Protein AF-A0A938S7C7-F1 (afdb_monomer_lite)

Sequence (200 aa):
GDVSDHRRWCNEDVNLRYHPEYGSVFFGYLSNVRSLICPTFRRLAKSGYNHPDFDDDIATGVPRYNPWMNYTQNAYLGPRNSPCQPLAYKLTTVKNPGSTFTHADEGPFKEVGINTQGLNDTALFPLWPSTDAVAKVQQRGSAWNVKPGPDGVGTFADVIAGFHQAPSGNRVAGKGNCAFADGHVAPASRMDTFPLAWPR

Radius of gyration: 16.29 Å; chains: 1; bounding box: 41×40×38 Å

Structure (mmCIF, N/CA/C/O backbone):
data_AF-A0A938S7C7-F1
#
_entry.id   AF-A0A938S7C7-F1
#
loop_
_atom_site.group_PDB
_atom_site.id
_atom_site.type_symbol
_atom_site.label_atom_id
_atom_site.label_alt_id
_atom_site.label_comp_id
_atom_site.label_asym_id
_atom_site.label_entity_id
_atom_site.label_seq_id
_atom_site.pdbx_PDB_ins_code
_atom_site.Cartn_x
_atom_site.Cartn_y
_atom_site.Cartn_z
_atom_site.occupancy
_atom_site.B_iso_or_equiv
_atom_site.auth_seq_id
_atom_site.auth_comp_id
_atom_site.auth_asym_id
_atom_site.auth_atom_id
_atom_site.pdbx_PDB_model_num
ATOM 1 N N . GLY A 1 1 ? 26.811 -6.482 -5.968 1.00 38.12 1 GLY A N 1
ATOM 2 C CA . GLY A 1 1 ? 26.304 -5.155 -5.582 1.00 38.12 1 GLY A CA 1
ATOM 3 C C . GLY A 1 1 ? 25.247 -5.394 -4.545 1.00 38.12 1 GLY A C 1
ATOM 4 O O . GLY A 1 1 ? 24.495 -6.337 -4.726 1.00 38.12 1 GLY A O 1
ATOM 5 N N . ASP A 1 2 ? 25.273 -4.647 -3.452 1.00 39.94 2 ASP A N 1
ATOM 6 C CA . ASP A 1 2 ? 24.299 -4.756 -2.369 1.00 39.94 2 ASP A CA 1
ATOM 7 C C . ASP A 1 2 ? 22.884 -4.558 -2.937 1.00 39.94 2 ASP A C 1
ATOM 9 O O . ASP A 1 2 ? 22.510 -3.452 -3.331 1.00 39.94 2 ASP A O 1
ATOM 13 N N . VAL A 1 3 ? 22.146 -5.654 -3.125 1.00 47.59 3 VAL A N 1
ATOM 14 C CA . VAL A 1 3 ? 20.752 -5.599 -3.566 1.00 47.59 3 VAL A CA 1
ATOM 15 C C . VAL A 1 3 ? 19.949 -5.757 -2.297 1.00 47.59 3 VAL A C 1
ATOM 17 O O . VAL A 1 3 ? 19.658 -6.877 -1.884 1.00 47.59 3 VAL A O 1
ATOM 20 N N . SER A 1 4 ? 19.676 -4.631 -1.646 1.00 57.16 4 SER A N 1
ATOM 21 C CA . SER A 1 4 ? 18.864 -4.604 -0.441 1.00 57.16 4 SER A CA 1
ATOM 22 C C . SER A 1 4 ? 17.611 -5.467 -0.626 1.00 57.16 4 SER A C 1
ATOM 24 O O . SER A 1 4 ? 16.952 -5.432 -1.670 1.00 57.16 4 SER A O 1
ATOM 26 N N . ASP A 1 5 ? 17.294 -6.282 0.378 1.00 62.00 5 ASP A N 1
ATOM 27 C CA . ASP A 1 5 ? 16.261 -7.323 0.303 1.00 62.00 5 ASP A CA 1
ATOM 28 C C . ASP A 1 5 ? 14.882 -6.803 -0.132 1.00 62.00 5 ASP A C 1
ATOM 30 O O . ASP A 1 5 ? 14.099 -7.538 -0.735 1.00 62.00 5 ASP A O 1
ATOM 34 N N . HIS A 1 6 ? 14.616 -5.518 0.104 1.00 65.25 6 HIS A N 1
ATOM 35 C CA . HIS A 1 6 ? 13.391 -4.834 -0.295 1.00 65.25 6 HIS A CA 1
ATOM 36 C C . HIS A 1 6 ? 13.340 -4.480 -1.801 1.00 65.25 6 HIS A C 1
ATOM 38 O O . HIS A 1 6 ? 12.263 -4.471 -2.382 1.00 65.25 6 HIS A O 1
ATOM 44 N N . ARG A 1 7 ? 14.472 -4.298 -2.505 1.00 71.75 7 ARG A N 1
ATOM 45 C CA . ARG A 1 7 ? 14.516 -3.944 -3.950 1.00 71.75 7 ARG A CA 1
ATOM 46 C C . ARG A 1 7 ? 14.210 -5.105 -4.897 1.00 71.75 7 ARG A C 1
ATOM 48 O O . ARG A 1 7 ? 14.097 -4.920 -6.112 1.00 71.75 7 ARG A O 1
ATOM 55 N N . ARG A 1 8 ? 14.077 -6.326 -4.373 1.00 75.75 8 ARG A N 1
ATOM 56 C CA . ARG A 1 8 ? 13.899 -7.550 -5.176 1.00 75.75 8 ARG A CA 1
ATOM 57 C C . ARG A 1 8 ? 12.613 -7.542 -6.015 1.00 75.75 8 ARG A C 1
ATOM 59 O O . ARG A 1 8 ? 12.543 -8.201 -7.050 1.00 75.75 8 ARG A O 1
ATOM 66 N N . TRP A 1 9 ? 11.611 -6.757 -5.623 1.00 76.50 9 TRP A N 1
ATOM 67 C CA . TRP A 1 9 ? 10.302 -6.671 -6.291 1.00 76.50 9 TRP A CA 1
ATOM 68 C C . TRP A 1 9 ? 10.304 -5.826 -7.574 1.00 76.50 9 TRP A C 1
ATOM 70 O O . TRP A 1 9 ? 9.373 -5.907 -8.383 1.00 76.50 9 TRP A O 1
ATOM 80 N N . CYS A 1 10 ? 11.364 -5.044 -7.792 1.00 80.88 10 CYS A N 1
ATOM 81 C CA . CYS A 1 10 ? 11.497 -4.154 -8.941 1.00 80.88 10 CYS A CA 1
ATOM 82 C C . CYS A 1 10 ? 12.810 -4.297 -9.723 1.00 80.88 10 CYS A C 1
ATOM 84 O O . CYS A 1 10 ? 13.017 -3.594 -10.716 1.00 80.88 10 CYS A O 1
ATOM 86 N N . ASN A 1 11 ? 13.655 -5.252 -9.334 1.00 82.19 11 ASN A N 1
ATOM 87 C CA . ASN A 1 11 ? 14.941 -5.516 -9.961 1.00 82.19 11 ASN A CA 1
ATOM 88 C C . ASN A 1 11 ? 14.940 -6.828 -10.765 1.00 82.19 11 ASN A C 1
ATOM 90 O O . ASN A 1 11 ? 14.791 -7.912 -10.202 1.00 82.19 11 ASN A O 1
ATOM 94 N N . GLU A 1 12 ? 15.166 -6.732 -12.079 1.00 84.38 12 GLU A N 1
ATOM 95 C CA . GLU A 1 12 ? 15.248 -7.894 -12.972 1.00 84.38 12 GLU A CA 1
ATOM 96 C C . GLU A 1 12 ? 16.425 -8.821 -12.629 1.00 84.38 12 GLU A C 1
ATOM 98 O O . GLU A 1 12 ? 16.320 -10.027 -12.837 1.00 84.38 12 GLU A O 1
ATOM 103 N N . ASP A 1 13 ? 17.524 -8.286 -12.078 1.00 84.00 13 ASP A N 1
ATOM 104 C CA . ASP A 1 13 ? 18.716 -9.057 -11.686 1.00 84.00 13 ASP A CA 1
ATOM 105 C C . ASP A 1 13 ? 18.439 -10.107 -10.606 1.00 84.00 13 ASP A C 1
ATOM 107 O O . ASP A 1 13 ? 19.168 -11.086 -10.497 1.00 84.00 13 ASP A O 1
ATOM 111 N N . VAL A 1 14 ? 17.398 -9.897 -9.805 1.00 81.38 14 VAL A N 1
ATOM 112 C CA . VAL A 1 14 ? 17.017 -10.756 -8.674 1.00 81.38 14 VAL A CA 1
ATOM 113 C C . VAL A 1 14 ? 15.535 -11.114 -8.739 1.00 81.38 14 VAL A C 1
ATOM 115 O O . VAL A 1 14 ? 14.908 -11.420 -7.725 1.00 81.38 14 VAL A O 1
ATOM 118 N N . ASN A 1 15 ? 14.954 -11.047 -9.938 1.00 80.50 15 ASN A N 1
ATOM 119 C CA . ASN A 1 15 ? 13.553 -11.355 -10.163 1.00 80.50 15 ASN A CA 1
ATOM 120 C C . ASN A 1 15 ? 13.279 -12.791 -9.719 1.00 80.50 15 ASN A C 1
ATOM 122 O O . ASN A 1 15 ? 13.795 -13.738 -10.313 1.00 80.50 15 ASN A O 1
ATOM 126 N N . LEU A 1 16 ? 12.443 -12.953 -8.694 1.00 77.12 16 LEU A N 1
ATOM 127 C CA . LEU A 1 16 ? 12.251 -14.243 -8.032 1.00 77.12 16 LEU A CA 1
ATOM 128 C C . LEU A 1 16 ? 11.640 -15.306 -8.959 1.00 77.12 16 LEU A C 1
ATOM 130 O O . LEU A 1 16 ? 11.784 -16.499 -8.707 1.00 77.12 16 LEU A O 1
ATOM 134 N N . ARG A 1 17 ? 11.014 -14.907 -10.078 1.00 76.62 17 ARG A N 1
ATOM 135 C CA . ARG A 1 17 ? 10.582 -15.850 -11.121 1.00 76.62 17 ARG A CA 1
ATOM 136 C C . ARG A 1 17 ? 11.758 -16.598 -11.757 1.00 76.62 17 ARG A C 1
ATOM 138 O O . ARG A 1 17 ? 11.598 -17.759 -12.121 1.00 76.62 17 ARG A O 1
ATOM 145 N N . TYR A 1 18 ? 12.891 -15.925 -11.940 1.00 80.56 18 TYR A N 1
ATOM 146 C CA . TYR A 1 18 ? 14.103 -16.494 -12.538 1.00 80.56 18 TYR 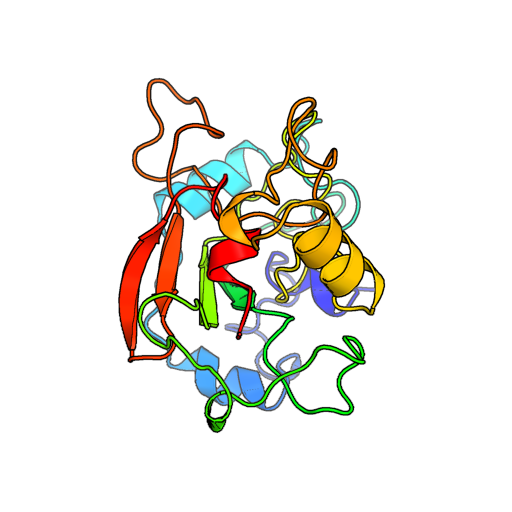A CA 1
ATOM 147 C C . TYR A 1 18 ? 15.140 -16.889 -11.484 1.00 80.56 18 TYR A C 1
ATOM 149 O O . TYR A 1 18 ? 15.954 -17.767 -11.748 1.00 80.56 18 TYR A O 1
ATOM 157 N N . HIS A 1 19 ? 15.060 -16.275 -10.302 1.00 81.75 19 HIS A N 1
ATOM 158 C CA . HIS A 1 19 ? 15.935 -16.491 -9.156 1.00 81.75 19 HIS A CA 1
ATOM 159 C C . HIS A 1 19 ? 15.138 -16.876 -7.895 1.00 81.75 19 HIS A C 1
ATOM 161 O O . HIS A 1 19 ? 15.116 -16.121 -6.914 1.00 81.75 19 HIS A O 1
ATOM 167 N N . PRO A 1 20 ? 14.423 -18.020 -7.900 1.00 79.06 20 PRO A N 1
ATOM 168 C CA . PRO A 1 20 ? 13.612 -18.459 -6.762 1.00 79.06 20 PRO A CA 1
ATOM 169 C C . PRO A 1 20 ? 14.428 -18.641 -5.473 1.00 79.06 20 PRO A C 1
ATOM 171 O O . PRO A 1 20 ? 13.871 -18.542 -4.382 1.00 79.06 20 PRO A O 1
ATOM 174 N N . GLU A 1 21 ? 15.738 -18.865 -5.586 1.00 81.44 21 GLU A N 1
ATOM 175 C CA . GLU A 1 21 ? 16.692 -18.966 -4.480 1.00 81.44 21 GLU A CA 1
ATOM 176 C C . GLU A 1 21 ? 16.797 -17.691 -3.632 1.00 81.44 21 GLU A C 1
ATOM 178 O O . GLU A 1 21 ? 17.170 -17.765 -2.462 1.00 81.44 21 GLU A O 1
ATOM 183 N N . TYR A 1 22 ? 16.441 -16.528 -4.185 1.00 78.31 22 TYR A N 1
ATOM 184 C CA . TYR A 1 22 ? 16.382 -15.267 -3.439 1.00 78.31 22 TYR A CA 1
ATOM 185 C C . TYR A 1 22 ? 15.026 -15.043 -2.761 1.00 78.31 22 TYR A C 1
ATOM 187 O O . TYR A 1 22 ? 14.821 -14.034 -2.077 1.00 78.31 22 TYR A O 1
ATOM 195 N N . GLY A 1 23 ? 14.080 -15.961 -2.951 1.00 72.44 23 GLY A N 1
ATOM 196 C CA . GLY A 1 23 ? 12.773 -15.915 -2.326 1.00 72.44 23 GLY A CA 1
ATOM 197 C C . GLY A 1 23 ? 12.840 -16.334 -0.861 1.00 72.44 23 GLY A C 1
ATOM 198 O O . GLY A 1 23 ? 13.551 -17.265 -0.491 1.00 72.44 23 GLY A O 1
ATOM 199 N N . SER A 1 24 ? 12.058 -15.675 -0.006 1.00 72.12 24 SER A N 1
ATOM 200 C CA . SER A 1 24 ? 11.786 -16.212 1.331 1.00 72.12 24 SER A CA 1
ATOM 201 C C . SER A 1 24 ? 10.856 -17.428 1.234 1.00 72.12 24 SER A C 1
ATOM 203 O O . SER A 1 24 ? 10.300 -17.722 0.174 1.00 72.12 24 SER A O 1
ATOM 205 N N . VAL A 1 25 ? 10.593 -18.104 2.356 1.00 69.56 25 VAL A N 1
ATOM 206 C CA . VAL A 1 25 ? 9.594 -19.192 2.426 1.00 69.56 25 VAL A CA 1
ATOM 207 C C . VAL A 1 25 ? 8.211 -18.782 1.893 1.00 69.56 25 VAL A C 1
ATOM 209 O O . VAL A 1 25 ? 7.443 -19.631 1.448 1.00 69.56 25 VAL A O 1
ATOM 212 N N . PHE A 1 26 ? 7.903 -17.482 1.883 1.00 62.50 26 PHE A N 1
ATOM 213 C CA . PHE A 1 26 ? 6.664 -16.950 1.323 1.00 62.50 26 PHE A CA 1
ATOM 214 C C . PHE A 1 26 ? 6.662 -16.897 -0.209 1.00 62.50 26 PHE A C 1
ATOM 216 O O . PHE A 1 26 ? 5.594 -16.967 -0.813 1.00 62.50 26 PHE A O 1
ATOM 223 N N . PHE A 1 27 ? 7.827 -16.852 -0.862 1.00 69.88 27 PHE A N 1
ATOM 224 C CA . PHE A 1 27 ? 7.903 -16.833 -2.321 1.00 69.88 27 PHE A CA 1
ATOM 225 C C . PHE A 1 27 ? 7.322 -18.101 -2.955 1.00 69.88 27 PHE A C 1
ATOM 227 O O . PHE A 1 27 ? 6.679 -18.012 -3.993 1.00 69.88 27 PHE A O 1
ATOM 234 N N . GLY A 1 28 ? 7.458 -19.268 -2.316 1.00 66.62 28 GLY A N 1
ATOM 235 C CA . GLY A 1 28 ? 6.841 -20.508 -2.804 1.00 66.62 28 GLY A CA 1
ATOM 236 C C . GLY A 1 28 ? 5.312 -20.428 -2.911 1.00 66.62 28 GLY A C 1
ATOM 237 O O . GLY A 1 28 ? 4.724 -21.045 -3.795 1.00 66.62 28 GLY A O 1
ATOM 238 N N . TYR A 1 29 ? 4.671 -19.622 -2.058 1.00 65.38 29 TYR A N 1
ATOM 239 C CA . TYR A 1 29 ? 3.244 -19.330 -2.180 1.00 65.38 29 TYR A CA 1
ATOM 240 C C . TYR A 1 29 ? 2.975 -18.370 -3.336 1.00 65.38 29 TYR A C 1
ATOM 242 O O . TYR A 1 29 ? 2.024 -18.591 -4.076 1.00 65.38 29 TYR A O 1
ATOM 250 N N . LEU A 1 30 ? 3.831 -17.355 -3.512 1.00 65.88 30 LEU A N 1
ATOM 251 C CA . LEU A 1 30 ? 3.722 -16.307 -4.534 1.00 65.88 30 LEU A CA 1
ATOM 252 C C . LEU A 1 30 ? 4.042 -16.784 -5.961 1.00 65.88 30 LEU A C 1
ATOM 254 O O . LEU A 1 30 ? 3.462 -16.273 -6.916 1.00 65.88 30 LEU A O 1
ATOM 258 N N . SER A 1 31 ? 4.926 -17.770 -6.125 1.00 65.56 31 SER A N 1
ATOM 259 C CA . SER A 1 31 ? 5.409 -18.258 -7.427 1.00 65.56 31 SER A CA 1
ATOM 260 C C . SER A 1 31 ? 4.303 -18.854 -8.304 1.00 65.56 31 SER A C 1
ATOM 262 O O . SER A 1 31 ? 4.401 -18.833 -9.530 1.00 65.56 31 SER A O 1
ATOM 264 N N . ASN A 1 32 ? 3.230 -19.337 -7.672 1.00 61.69 32 ASN A N 1
ATOM 265 C CA . ASN A 1 32 ? 2.044 -19.882 -8.329 1.00 61.69 32 ASN A CA 1
ATOM 266 C C . ASN A 1 32 ? 0.869 -18.897 -8.380 1.00 61.69 32 ASN A C 1
ATOM 268 O O . ASN A 1 32 ? -0.173 -19.213 -8.964 1.00 61.69 32 ASN A O 1
ATOM 272 N N . VAL A 1 33 ? 0.995 -17.712 -7.775 1.00 61.75 33 VAL A N 1
ATOM 273 C CA . VAL A 1 33 ? -0.094 -16.736 -7.758 1.00 61.75 33 VAL A CA 1
ATOM 274 C C . VAL A 1 33 ? -0.210 -16.145 -9.154 1.00 61.75 33 VAL A C 1
ATOM 276 O O . VAL A 1 33 ? 0.691 -15.489 -9.670 1.00 61.75 33 VAL A O 1
ATOM 279 N N . ARG A 1 34 ? -1.374 -16.346 -9.775 1.00 53.97 34 ARG A N 1
ATOM 280 C CA . ARG A 1 34 ? -1.767 -15.678 -11.024 1.00 53.97 34 ARG A CA 1
ATOM 281 C C . ARG A 1 34 ? -2.164 -14.213 -10.789 1.00 53.97 34 ARG A C 1
ATOM 283 O O . ARG A 1 34 ? -3.004 -13.687 -11.515 1.00 53.97 34 ARG A O 1
ATOM 290 N N . SER A 1 35 ? -1.591 -13.554 -9.780 1.00 56.12 35 SER A N 1
ATOM 291 C CA . SER A 1 35 ? -1.697 -12.112 -9.561 1.00 56.12 35 SER A CA 1
ATOM 292 C C . SER A 1 35 ? -0.847 -11.456 -10.635 1.00 56.12 35 SER A C 1
ATOM 294 O O . SER A 1 35 ? 0.316 -11.111 -10.431 1.00 56.12 35 SER A O 1
ATOM 296 N N . LEU A 1 36 ? -1.395 -11.410 -11.845 1.00 62.72 36 LEU A N 1
ATOM 297 C CA . LEU A 1 36 ? -0.753 -10.743 -12.955 1.00 62.72 36 LEU A CA 1
ATOM 298 C C . LEU A 1 36 ? -0.606 -9.282 -12.551 1.00 62.72 36 LEU A C 1
ATOM 300 O O . LEU A 1 36 ? -1.606 -8.594 -12.351 1.00 62.72 36 LEU A O 1
ATOM 304 N N . ILE A 1 37 ? 0.642 -8.828 -12.437 1.00 72.31 37 ILE A N 1
ATOM 305 C CA . ILE A 1 37 ? 0.952 -7.409 -12.336 1.00 72.31 37 ILE A CA 1
ATOM 306 C C . ILE A 1 37 ? 0.118 -6.662 -13.376 1.00 72.31 37 ILE A C 1
ATOM 308 O O . ILE A 1 37 ? 0.134 -7.005 -14.565 1.00 72.31 37 ILE A O 1
ATOM 312 N N . CYS A 1 38 ? -0.649 -5.671 -12.926 1.00 77.62 38 CYS A N 1
ATOM 313 C CA . CYS A 1 38 ? -1.507 -4.918 -13.823 1.00 77.62 38 CYS A CA 1
ATOM 314 C C . CYS A 1 38 ? -0.659 -4.361 -14.991 1.00 77.62 38 CYS A C 1
ATOM 316 O O . CYS A 1 38 ? 0.321 -3.650 -14.743 1.00 77.62 38 CYS A O 1
ATOM 318 N N . PRO A 1 39 ? -1.000 -4.630 -16.270 1.00 81.38 39 PRO A N 1
ATOM 319 C CA . PRO A 1 39 ? -0.231 -4.103 -17.399 1.00 81.38 39 PRO A CA 1
ATOM 320 C C . PRO A 1 39 ? -0.129 -2.572 -17.388 1.00 81.38 39 PRO A C 1
ATOM 322 O O . PRO A 1 39 ? 0.898 -2.017 -17.783 1.00 81.38 39 PRO A O 1
ATOM 325 N N . THR A 1 40 ? -1.169 -1.896 -16.890 1.00 82.81 40 THR A N 1
ATOM 326 C CA . THR A 1 40 ? -1.182 -0.443 -16.678 1.00 82.81 40 THR A CA 1
ATOM 327 C C . THR A 1 40 ? -0.143 -0.028 -15.646 1.00 82.81 40 THR A C 1
ATOM 329 O O . THR A 1 40 ? 0.650 0.866 -15.929 1.00 82.81 40 THR A O 1
ATOM 332 N N . PHE A 1 41 ? -0.081 -0.710 -14.499 1.00 85.94 41 PHE A N 1
ATOM 333 C CA . PHE A 1 41 ? 0.943 -0.455 -13.488 1.00 85.94 41 PHE A CA 1
ATOM 334 C C . PHE A 1 41 ? 2.350 -0.657 -14.051 1.00 85.94 41 PHE A C 1
ATOM 336 O O . PHE A 1 41 ? 3.179 0.240 -13.949 1.00 85.94 41 PHE A O 1
ATOM 343 N N . ARG A 1 42 ? 2.621 -1.794 -14.711 1.00 85.62 42 ARG A N 1
ATOM 344 C CA . ARG A 1 42 ? 3.962 -2.081 -15.247 1.00 85.62 42 ARG A CA 1
ATOM 345 C C . ARG A 1 42 ? 4.409 -1.021 -16.253 1.00 85.62 42 ARG A C 1
ATOM 347 O O . ARG A 1 42 ? 5.576 -0.638 -16.253 1.00 85.62 42 ARG A O 1
ATOM 354 N N . ARG A 1 43 ? 3.495 -0.543 -17.106 1.00 86.06 43 ARG A N 1
ATOM 355 C CA . ARG A 1 43 ? 3.770 0.558 -18.041 1.00 86.06 43 ARG A CA 1
ATOM 356 C C . ARG A 1 43 ? 4.086 1.848 -17.290 1.00 86.06 43 ARG A C 1
ATOM 358 O O . ARG A 1 43 ? 5.102 2.466 -17.581 1.00 86.06 43 ARG A O 1
ATOM 365 N N . LEU A 1 44 ? 3.237 2.207 -16.331 1.00 85.94 44 LEU A N 1
ATOM 366 C CA . LEU A 1 44 ? 3.341 3.430 -15.543 1.00 85.94 44 LEU A CA 1
ATOM 367 C C . LEU A 1 44 ? 4.646 3.486 -14.735 1.00 85.94 44 LEU A C 1
ATOM 369 O O . LEU A 1 44 ? 5.372 4.475 -14.795 1.00 85.94 44 LEU A O 1
ATOM 373 N N . ALA A 1 45 ? 4.964 2.405 -14.029 1.00 87.00 45 ALA A N 1
ATOM 374 C CA . ALA A 1 45 ? 6.170 2.272 -13.227 1.00 87.00 45 ALA A CA 1
ATOM 375 C C . ALA A 1 45 ? 7.436 2.367 -14.090 1.00 87.00 45 ALA A C 1
ATOM 377 O O . ALA A 1 45 ? 8.368 3.083 -13.744 1.00 87.00 45 ALA A O 1
ATOM 378 N N . LYS A 1 46 ? 7.452 1.724 -15.266 1.00 87.50 46 LYS A N 1
ATOM 379 C CA . LYS A 1 46 ? 8.579 1.834 -16.206 1.00 87.50 46 LYS A CA 1
ATOM 380 C C . LYS A 1 46 ? 8.725 3.225 -16.812 1.00 87.50 46 LYS A C 1
ATOM 382 O O . LYS A 1 46 ? 9.848 3.688 -16.955 1.00 87.50 46 LYS A O 1
ATOM 387 N N . SER A 1 47 ? 7.624 3.885 -17.177 1.00 86.00 47 SER A N 1
ATOM 388 C CA . SER A 1 47 ? 7.683 5.250 -17.718 1.00 86.00 47 SER A CA 1
ATOM 389 C C . SER A 1 47 ? 8.069 6.289 -16.668 1.00 86.00 47 SER A C 1
ATOM 391 O O . SER A 1 47 ? 8.605 7.331 -17.019 1.00 86.00 47 SER A O 1
ATOM 393 N N . GLY A 1 48 ? 7.758 6.019 -15.399 1.00 84.94 48 GLY A N 1
ATOM 394 C CA . GLY A 1 48 ? 8.061 6.895 -14.272 1.00 84.94 48 GLY A CA 1
ATOM 395 C C . GLY A 1 48 ? 9.454 6.707 -13.678 1.00 84.94 48 GLY A C 1
ATOM 396 O O . GLY A 1 48 ? 9.862 7.524 -12.861 1.00 84.94 48 GLY A O 1
ATOM 397 N N . TYR A 1 49 ? 10.177 5.655 -14.064 1.00 86.06 49 TYR A N 1
ATOM 398 C CA . TYR A 1 49 ? 11.508 5.364 -13.544 1.00 86.06 49 TYR A CA 1
ATOM 399 C C . TYR A 1 49 ? 12.464 6.542 -13.804 1.00 86.06 49 TYR A C 1
ATOM 401 O O . TYR A 1 49 ? 12.557 7.018 -14.936 1.00 86.06 49 TYR A O 1
ATOM 409 N N . ASN A 1 50 ? 13.173 7.004 -12.769 1.00 82.81 50 ASN A N 1
ATOM 410 C CA . ASN A 1 50 ? 13.998 8.228 -12.743 1.00 82.81 50 ASN A CA 1
ATOM 411 C C . ASN A 1 50 ? 13.239 9.573 -12.793 1.00 82.81 50 ASN A C 1
ATOM 413 O O . ASN A 1 50 ? 13.876 10.620 -12.914 1.00 82.81 50 ASN A O 1
ATOM 417 N N . HIS A 1 51 ? 11.907 9.587 -12.707 1.00 86.44 51 HIS A N 1
ATOM 418 C CA . HIS A 1 51 ? 11.163 10.834 -12.510 1.00 86.44 51 HIS A CA 1
ATOM 419 C C . HIS A 1 51 ? 11.368 11.357 -11.069 1.00 86.44 51 HIS A C 1
ATOM 421 O O . HIS A 1 51 ? 11.468 10.538 -10.161 1.00 86.44 51 HIS A O 1
ATOM 427 N N . PRO A 1 52 ? 11.366 12.682 -10.810 1.00 85.19 52 PRO A N 1
ATOM 428 C CA . PRO A 1 52 ? 11.516 13.233 -9.450 1.00 85.19 52 PRO A CA 1
ATOM 429 C C . PRO A 1 52 ? 10.468 12.746 -8.434 1.00 85.19 52 PRO A C 1
ATOM 431 O O . PRO A 1 52 ? 10.725 12.641 -7.238 1.00 85.19 52 PRO A O 1
ATOM 434 N N . ASP A 1 53 ? 9.270 12.443 -8.929 1.00 85.44 53 ASP A N 1
ATOM 435 C CA . ASP A 1 53 ? 8.163 11.916 -8.120 1.00 85.44 53 ASP A CA 1
ATOM 436 C C . ASP A 1 53 ? 8.272 10.404 -7.875 1.00 85.44 53 ASP A C 1
ATOM 438 O O . ASP A 1 53 ? 7.388 9.813 -7.261 1.00 85.44 53 ASP A O 1
ATOM 442 N N . PHE A 1 54 ? 9.288 9.738 -8.414 1.00 85.25 54 PHE A N 1
ATOM 443 C CA . PHE A 1 54 ? 9.512 8.318 -8.182 1.00 85.25 54 PHE A CA 1
ATOM 444 C C . PHE A 1 54 ? 10.117 8.094 -6.797 1.00 85.25 54 PHE A C 1
ATOM 446 O O . PHE A 1 54 ? 10.721 9.001 -6.232 1.00 85.25 54 PHE A O 1
ATOM 453 N N . ASP A 1 55 ? 9.936 6.911 -6.218 1.00 76.31 55 ASP A N 1
ATOM 454 C CA . ASP A 1 55 ? 10.552 6.607 -4.926 1.00 76.31 55 ASP A CA 1
ATOM 455 C C . ASP A 1 55 ? 12.091 6.651 -5.024 1.00 76.31 55 ASP A C 1
ATOM 457 O O . ASP A 1 55 ? 12.695 5.841 -5.734 1.00 76.31 55 ASP A O 1
ATOM 461 N N . ASP A 1 56 ? 12.710 7.602 -4.312 1.00 70.31 56 ASP A N 1
ATOM 462 C CA . ASP A 1 56 ? 14.162 7.833 -4.342 1.00 70.31 56 ASP A CA 1
ATOM 463 C C . ASP A 1 56 ? 14.927 6.777 -3.536 1.00 70.31 56 ASP A C 1
ATOM 465 O O . ASP A 1 56 ? 16.084 6.495 -3.842 1.00 70.31 56 ASP A O 1
ATOM 469 N N . ASP A 1 57 ? 14.298 6.209 -2.506 1.00 64.94 57 ASP A N 1
ATOM 470 C CA . ASP A 1 57 ? 14.945 5.334 -1.530 1.00 64.94 57 ASP A CA 1
ATOM 471 C C . ASP A 1 57 ? 15.119 3.924 -2.093 1.00 64.94 57 ASP A C 1
ATOM 473 O O . ASP A 1 57 ? 16.142 3.269 -1.888 1.00 64.94 57 ASP A O 1
ATOM 477 N N . ILE A 1 58 ? 14.140 3.447 -2.862 1.00 59.19 58 ILE A N 1
ATOM 478 C CA . ILE A 1 58 ? 14.097 2.037 -3.249 1.00 59.19 58 ILE A CA 1
ATOM 479 C C . ILE A 1 58 ? 14.122 1.835 -4.760 1.00 59.19 58 ILE A C 1
ATOM 481 O O . ILE A 1 58 ? 14.713 0.870 -5.256 1.00 59.19 58 ILE A O 1
ATOM 485 N N . ALA A 1 59 ? 13.550 2.762 -5.515 1.00 61.62 59 ALA A N 1
ATOM 486 C CA . ALA A 1 59 ? 13.303 2.558 -6.926 1.00 61.62 59 ALA A CA 1
ATOM 487 C C . ALA A 1 59 ? 14.145 3.495 -7.810 1.00 61.62 59 ALA A C 1
ATOM 489 O O . ALA A 1 59 ? 13.909 3.584 -9.004 1.00 61.62 59 ALA A O 1
ATOM 490 N N . THR A 1 60 ? 15.189 4.134 -7.278 1.00 63.84 60 THR A N 1
ATOM 491 C CA . THR A 1 60 ? 16.236 4.762 -8.098 1.00 63.84 60 THR A CA 1
ATOM 492 C C . THR A 1 60 ? 17.558 4.007 -7.943 1.00 63.84 60 THR A C 1
ATOM 494 O O . THR A 1 60 ? 17.891 3.488 -6.879 1.00 63.84 60 THR A O 1
ATOM 497 N N . GLY A 1 61 ? 18.303 3.851 -9.041 1.00 74.00 61 GLY A N 1
ATOM 498 C CA . GLY A 1 61 ? 19.604 3.164 -9.033 1.00 74.00 61 GLY A CA 1
ATOM 499 C C . GLY A 1 61 ? 19.576 1.646 -9.261 1.00 74.00 61 GLY A C 1
ATOM 500 O O . GLY A 1 61 ? 20.630 1.016 -9.216 1.00 74.00 61 GLY A O 1
ATOM 501 N N . VAL A 1 62 ? 18.419 1.048 -9.565 1.00 80.00 62 VAL A N 1
ATOM 502 C CA . VAL A 1 62 ? 18.313 -0.334 -10.069 1.00 80.00 62 VAL A CA 1
ATOM 503 C C . VAL A 1 62 ? 18.694 -0.376 -11.565 1.00 80.00 62 VAL A C 1
ATOM 505 O O . VAL A 1 62 ? 17.960 0.166 -12.395 1.00 80.00 62 VAL A O 1
ATOM 508 N N . PRO A 1 63 ? 19.804 -1.017 -11.980 1.00 80.44 63 PRO A N 1
ATOM 509 C CA . PRO A 1 63 ? 20.253 -0.953 -13.376 1.00 80.44 63 PRO A CA 1
ATOM 510 C C . PRO A 1 63 ? 19.266 -1.584 -14.368 1.00 80.44 63 PRO A C 1
ATOM 512 O O . PRO A 1 63 ? 19.062 -1.061 -15.463 1.00 80.44 63 PRO A O 1
ATOM 515 N N . ARG A 1 64 ? 18.625 -2.696 -13.980 1.00 85.31 64 ARG A N 1
ATOM 516 C CA . ARG A 1 64 ? 17.613 -3.398 -14.783 1.00 85.31 64 ARG A CA 1
ATOM 517 C C . ARG A 1 64 ? 16.239 -3.336 -14.119 1.00 85.31 64 ARG A C 1
ATOM 519 O O . ARG A 1 64 ? 15.707 -4.341 -13.654 1.00 85.31 64 ARG A O 1
ATOM 526 N N . TYR A 1 65 ? 15.656 -2.140 -14.078 1.00 85.69 65 TYR A N 1
ATOM 527 C CA . TYR A 1 65 ? 14.336 -1.932 -13.485 1.00 85.69 65 TYR A CA 1
ATOM 528 C C . TYR A 1 65 ? 13.228 -2.669 -14.257 1.00 85.69 65 TYR A C 1
ATOM 530 O O . TYR A 1 65 ? 12.938 -2.385 -15.425 1.00 85.69 65 TYR A O 1
ATOM 538 N N . ASN A 1 66 ? 12.577 -3.621 -13.592 1.00 84.12 66 ASN A N 1
ATOM 539 C CA . ASN A 1 66 ? 11.418 -4.334 -14.116 1.00 84.12 66 ASN A CA 1
ATOM 540 C C . ASN A 1 66 ? 10.516 -4.797 -12.957 1.00 84.12 66 ASN A C 1
ATOM 542 O O . ASN A 1 66 ? 10.733 -5.876 -12.404 1.00 84.12 66 ASN A O 1
ATOM 546 N N . PRO A 1 67 ? 9.481 -4.018 -12.596 1.00 82.62 67 PRO A N 1
ATOM 547 C CA . PRO A 1 67 ? 8.562 -4.402 -11.541 1.00 82.62 67 PRO A CA 1
ATOM 548 C C . PRO A 1 67 ? 7.767 -5.627 -11.968 1.00 82.62 67 PRO A C 1
ATOM 550 O O . PRO A 1 67 ? 7.332 -5.741 -13.123 1.00 82.62 67 PRO A O 1
ATOM 553 N N . TRP A 1 68 ? 7.599 -6.548 -11.027 1.00 79.62 68 TRP A N 1
ATOM 554 C CA . TRP A 1 68 ? 6.881 -7.804 -11.239 1.00 79.62 68 TRP A CA 1
ATOM 555 C C . TRP A 1 68 ? 5.808 -8.076 -10.177 1.00 79.62 68 TRP A C 1
ATOM 557 O O . TRP A 1 68 ? 4.987 -8.970 -10.373 1.00 79.62 68 TRP A O 1
ATOM 567 N N . MET A 1 69 ? 5.738 -7.238 -9.139 1.00 78.88 69 MET A N 1
ATOM 568 C CA . MET A 1 69 ? 4.600 -7.113 -8.232 1.00 78.88 69 MET A CA 1
ATOM 569 C C . MET A 1 69 ? 4.188 -5.652 -8.083 1.00 78.88 69 MET A C 1
ATOM 571 O O . MET A 1 69 ? 4.975 -4.740 -8.329 1.00 78.88 69 MET A O 1
ATOM 575 N N . ASN A 1 70 ? 2.932 -5.457 -7.705 1.00 81.56 70 ASN A N 1
ATOM 576 C CA . ASN A 1 70 ? 2.372 -4.156 -7.374 1.00 81.56 70 ASN A CA 1
ATOM 577 C C . ASN A 1 70 ? 1.526 -4.207 -6.103 1.00 81.56 70 ASN A C 1
ATOM 579 O O . ASN A 1 70 ? 0.828 -3.244 -5.851 1.00 81.56 70 ASN A O 1
ATOM 583 N N . TYR A 1 71 ? 1.529 -5.322 -5.367 1.00 84.12 71 TYR A N 1
ATOM 584 C CA . TYR A 1 71 ? 0.749 -5.485 -4.146 1.00 84.12 71 TYR A CA 1
ATOM 585 C C . TYR A 1 71 ? 1.654 -5.438 -2.923 1.00 84.12 71 TYR A C 1
ATOM 587 O O . TYR A 1 71 ? 2.700 -6.087 -2.913 1.00 84.12 71 TYR A O 1
ATOM 595 N N . THR A 1 72 ? 1.186 -4.772 -1.876 1.00 86.81 72 THR A N 1
ATOM 596 C CA . THR A 1 72 ? 1.826 -4.739 -0.559 1.00 86.81 72 THR A CA 1
ATOM 597 C C . THR A 1 72 ? 0.859 -5.171 0.531 1.00 86.81 72 THR A C 1
ATOM 599 O O . THR A 1 72 ? -0.363 -5.111 0.375 1.00 86.81 72 THR A O 1
ATOM 602 N N . GLN A 1 73 ? 1.408 -5.706 1.618 1.00 89.19 73 GLN A N 1
ATOM 603 C CA . GLN A 1 73 ? 0.664 -6.270 2.738 1.00 89.19 73 GLN A CA 1
ATOM 604 C C . GLN A 1 73 ? 0.279 -5.178 3.729 1.00 89.19 73 GLN A C 1
ATOM 606 O O . GLN A 1 73 ? 1.044 -4.255 3.969 1.00 89.19 73 GLN A O 1
ATOM 611 N N . ASN A 1 74 ? -0.874 -5.305 4.376 1.00 92.31 74 ASN A N 1
ATOM 612 C CA . ASN A 1 74 ? -1.231 -4.429 5.488 1.00 92.31 74 ASN A CA 1
ATOM 613 C C . ASN A 1 74 ? -0.276 -4.644 6.676 1.00 92.31 74 ASN A C 1
ATOM 615 O O . ASN A 1 74 ? -0.355 -5.675 7.345 1.00 92.31 74 ASN A O 1
ATOM 619 N N . ALA A 1 75 ? 0.572 -3.663 6.992 1.00 90.25 75 ALA A N 1
ATOM 620 C CA . ALA A 1 75 ? 1.572 -3.801 8.056 1.00 90.25 75 ALA A CA 1
ATOM 621 C C . ALA A 1 75 ? 0.982 -3.829 9.483 1.00 90.25 75 ALA A C 1
ATOM 623 O O . ALA A 1 75 ? 1.662 -4.205 10.439 1.00 90.25 75 ALA A O 1
ATOM 624 N N . TYR A 1 76 ? -0.290 -3.448 9.649 1.00 90.81 76 TYR A N 1
ATOM 625 C CA . TYR A 1 76 ? -1.021 -3.584 10.914 1.00 90.81 76 TYR A CA 1
ATOM 626 C C . TYR A 1 76 ? -1.494 -5.024 11.150 1.00 90.81 76 TYR A C 1
ATOM 628 O O . TYR A 1 76 ? -1.991 -5.350 12.231 1.00 90.81 76 TYR A O 1
ATOM 636 N N . LEU A 1 77 ? -1.348 -5.905 10.157 1.00 89.31 77 LEU A N 1
ATOM 637 C CA . LEU A 1 77 ? -1.622 -7.328 10.273 1.00 89.31 77 LEU A CA 1
ATOM 638 C C . LEU A 1 77 ? -0.307 -8.100 10.305 1.00 89.31 77 LEU A C 1
ATOM 640 O O . LEU A 1 77 ? 0.554 -7.959 9.445 1.00 89.31 77 LEU A O 1
ATOM 644 N N . GLY A 1 78 ? -0.149 -8.953 11.305 1.00 81.06 78 GLY A N 1
ATOM 645 C CA . GLY A 1 78 ? 1.073 -9.720 11.457 1.00 81.06 78 GLY A CA 1
ATOM 646 C C . GLY A 1 78 ? 1.203 -10.353 12.831 1.00 81.06 78 GLY A C 1
ATOM 647 O O . GLY A 1 78 ? 0.339 -10.198 13.703 1.00 81.06 78 GLY A O 1
ATOM 648 N N . PRO A 1 79 ? 2.281 -11.110 13.054 1.00 72.94 79 PRO A N 1
ATOM 649 C CA . PRO A 1 79 ? 2.546 -11.664 14.363 1.00 72.94 79 PRO A CA 1
ATOM 650 C C . PRO A 1 79 ? 2.940 -10.539 15.331 1.00 72.94 79 PRO A C 1
ATOM 652 O O . PRO A 1 79 ? 3.567 -9.557 14.940 1.00 72.94 79 PRO A O 1
ATOM 655 N N . ARG A 1 80 ? 2.614 -10.691 16.623 1.00 64.75 80 ARG A N 1
ATOM 656 C CA . ARG A 1 80 ? 2.935 -9.681 17.650 1.00 64.75 80 ARG A CA 1
ATOM 657 C C . ARG A 1 80 ? 4.422 -9.351 17.738 1.00 64.75 80 ARG A C 1
ATOM 659 O O . ARG A 1 80 ? 4.738 -8.287 18.232 1.00 64.75 80 ARG A O 1
ATOM 666 N N . ASN A 1 81 ? 5.306 -10.246 17.298 1.00 66.69 81 ASN A N 1
ATOM 667 C CA . ASN A 1 81 ? 6.753 -10.046 17.269 1.00 66.69 81 ASN A CA 1
ATOM 668 C C . ASN A 1 81 ? 7.289 -9.452 15.949 1.00 66.69 81 ASN A C 1
ATOM 670 O O . ASN A 1 81 ? 8.500 -9.434 15.754 1.00 66.69 81 ASN A O 1
ATOM 674 N N . SER A 1 82 ? 6.412 -8.987 15.054 1.00 67.44 82 SER A N 1
ATOM 675 C CA . SER A 1 82 ? 6.789 -8.276 13.824 1.00 67.44 82 SER A CA 1
ATOM 676 C C . SER A 1 82 ? 7.610 -7.015 14.135 1.00 67.44 82 SER A C 1
ATOM 678 O O . SER A 1 82 ? 7.336 -6.386 15.151 1.00 67.44 82 SER A O 1
ATOM 680 N N . PRO A 1 83 ? 8.544 -6.569 13.273 1.00 63.97 83 PRO A N 1
ATOM 681 C CA . PRO A 1 83 ? 9.173 -5.244 13.390 1.00 63.97 83 PRO A CA 1
ATOM 682 C C . PRO A 1 83 ? 8.164 -4.089 13.547 1.00 63.97 83 PRO A C 1
ATOM 684 O O . PRO A 1 83 ? 8.474 -3.071 14.157 1.00 63.97 83 PRO A O 1
ATOM 687 N N . CYS A 1 84 ? 6.930 -4.290 13.080 1.00 64.88 84 CYS A N 1
ATOM 688 C CA . CYS A 1 84 ? 5.783 -3.389 13.192 1.00 64.88 84 CYS A CA 1
ATOM 689 C C . CYS A 1 84 ? 5.070 -3.418 14.571 1.00 64.88 84 CYS A C 1
ATOM 691 O O . CYS A 1 84 ? 3.866 -3.165 14.655 1.00 64.88 84 CYS A O 1
ATOM 693 N N . GLN A 1 85 ? 5.753 -3.783 15.666 1.00 65.62 85 GLN A N 1
ATOM 694 C CA . GLN A 1 85 ? 5.169 -3.720 17.020 1.00 65.62 85 GLN A CA 1
ATOM 695 C C . GLN A 1 85 ? 4.874 -2.272 17.446 1.00 65.62 85 GLN A C 1
ATOM 697 O O . GLN A 1 85 ? 5.610 -1.367 17.047 1.00 65.62 85 GLN A O 1
ATOM 702 N N . PRO A 1 86 ? 3.917 -2.033 18.374 1.00 70.25 86 PRO A N 1
ATOM 703 C CA . PRO A 1 86 ? 2.983 -2.958 19.048 1.00 70.25 86 PRO A CA 1
ATOM 704 C C . PRO A 1 86 ? 1.652 -3.242 18.326 1.00 70.25 86 PRO A C 1
ATOM 706 O O . PRO A 1 86 ? 0.803 -3.933 18.894 1.00 70.25 86 PRO A O 1
ATOM 709 N N . LEU A 1 87 ? 1.417 -2.709 17.123 1.00 77.69 87 LEU A N 1
ATOM 710 C CA . LEU A 1 87 ? 0.104 -2.795 16.470 1.00 77.69 87 LEU A CA 1
ATOM 711 C C . LEU A 1 87 ? -0.045 -3.923 15.448 1.00 77.69 87 LEU A C 1
ATOM 713 O O . LEU A 1 87 ? -0.977 -3.880 14.661 1.00 77.69 87 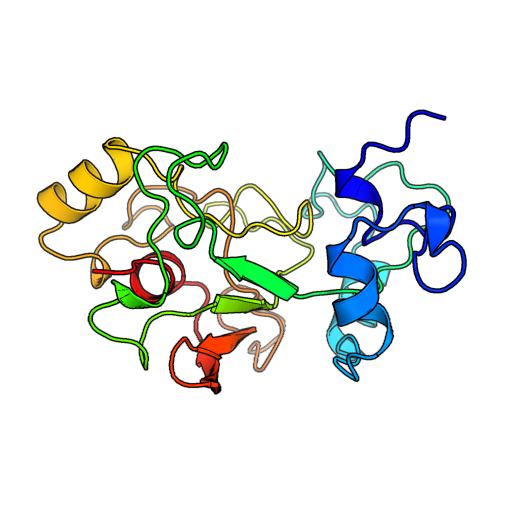LEU A O 1
ATOM 717 N N . ALA A 1 88 ? 0.804 -4.945 15.456 1.00 77.38 88 ALA A N 1
ATOM 718 C CA . ALA A 1 88 ? 0.574 -6.122 14.624 1.00 77.38 88 ALA A CA 1
ATOM 719 C C . ALA A 1 88 ? -0.570 -6.988 15.201 1.00 77.38 88 ALA A C 1
ATOM 721 O O . ALA A 1 88 ? -0.446 -7.581 16.281 1.00 77.38 88 ALA A O 1
ATOM 722 N N . TYR A 1 89 ? -1.693 -7.065 14.481 1.00 80.62 89 TYR A N 1
ATOM 723 C CA . TYR A 1 89 ? -2.867 -7.870 14.836 1.00 80.62 89 TYR A CA 1
ATOM 724 C C . TYR A 1 89 ? -2.925 -9.161 14.025 1.00 80.62 89 TYR A C 1
ATOM 726 O O . TYR A 1 89 ? -2.577 -9.215 12.847 1.00 80.62 89 TYR A O 1
ATOM 734 N N . LYS A 1 90 ? -3.441 -10.225 14.645 1.00 84.00 90 LYS A N 1
ATOM 735 C CA . LYS A 1 90 ? -3.783 -11.445 13.906 1.00 84.00 90 LYS A CA 1
ATOM 736 C C . LYS A 1 90 ? -5.060 -11.194 13.108 1.00 84.00 90 LYS A C 1
ATOM 738 O O . LYS A 1 90 ? -5.966 -10.530 13.609 1.00 84.00 90 LYS A O 1
ATOM 743 N N . LEU A 1 91 ? -5.184 -11.808 11.934 1.00 82.88 91 LEU A N 1
ATOM 744 C CA . LEU A 1 91 ? -6.408 -11.735 11.127 1.00 82.88 91 LEU A CA 1
ATOM 745 C C . LEU A 1 91 ? -7.657 -12.130 11.937 1.00 82.88 91 LEU A C 1
ATOM 747 O O . LEU A 1 91 ? -8.687 -11.474 11.862 1.00 82.88 91 LEU A O 1
ATOM 751 N N . THR A 1 92 ? -7.527 -13.127 12.817 1.00 84.94 92 THR A N 1
ATOM 752 C CA . THR A 1 92 ? -8.590 -13.586 13.731 1.00 84.94 92 THR A CA 1
ATOM 753 C C . THR A 1 92 ? -9.026 -12.550 14.772 1.00 84.94 92 THR A C 1
ATOM 755 O O . THR A 1 92 ? -9.949 -12.807 15.536 1.00 84.94 92 THR A O 1
ATOM 758 N N . THR A 1 93 ? -8.330 -11.417 14.874 1.00 85.56 93 THR A N 1
ATOM 759 C CA . THR A 1 93 ? -8.646 -10.321 15.802 1.00 85.56 93 THR A CA 1
ATOM 760 C C . THR A 1 93 ? -9.187 -9.078 15.094 1.00 85.56 93 THR A C 1
ATOM 762 O O . THR A 1 93 ? -9.486 -8.092 15.764 1.00 85.56 93 THR A O 1
ATOM 765 N N . VAL A 1 94 ? -9.332 -9.129 13.765 1.00 89.88 94 VAL A N 1
ATOM 766 C CA . VAL A 1 94 ? -9.932 -8.058 12.965 1.00 89.88 94 VAL A CA 1
ATOM 767 C C . VAL A 1 94 ? -11.430 -8.002 13.234 1.00 89.88 94 VAL A C 1
ATOM 769 O O . VAL A 1 94 ? -12.129 -9.000 13.065 1.00 89.88 94 VAL A O 1
ATOM 772 N N . LYS A 1 95 ? -11.938 -6.834 13.641 1.00 88.19 95 LYS A N 1
ATOM 773 C CA . LYS A 1 95 ? -13.366 -6.683 13.969 1.00 88.19 95 LYS A CA 1
ATOM 774 C C . LYS A 1 95 ? -14.271 -6.546 12.751 1.00 88.19 95 LYS A C 1
ATOM 776 O O . LYS A 1 95 ? -15.397 -7.029 12.792 1.00 88.19 95 LYS A O 1
ATOM 781 N N . ASN A 1 96 ? -13.783 -5.911 11.685 1.00 91.00 96 ASN A N 1
ATOM 782 C CA . ASN A 1 96 ? -14.555 -5.641 10.471 1.00 91.00 96 ASN A CA 1
ATOM 783 C C . ASN A 1 96 ? -13.826 -6.188 9.230 1.00 91.00 96 ASN A C 1
ATOM 785 O O . ASN A 1 96 ? -13.233 -5.416 8.479 1.00 91.00 96 ASN A O 1
ATOM 789 N N . PRO A 1 97 ? -13.841 -7.514 8.990 1.00 93.06 97 PRO A N 1
ATOM 790 C CA . PRO A 1 97 ? -13.043 -8.120 7.923 1.00 93.06 97 PRO A CA 1
ATOM 791 C C . PRO A 1 97 ? -13.327 -7.555 6.521 1.00 93.06 97 PRO A C 1
ATOM 793 O O . PRO A 1 97 ? -12.399 -7.358 5.742 1.00 93.06 97 PRO A O 1
ATOM 796 N N . GLY A 1 98 ? -14.584 -7.210 6.225 1.00 94.25 98 GLY A N 1
ATOM 797 C CA . GLY A 1 98 ? -14.981 -6.599 4.949 1.00 94.25 98 GLY A CA 1
ATOM 798 C C . GLY A 1 98 ? -14.587 -5.126 4.781 1.00 94.25 98 GLY A C 1
ATOM 799 O O . GLY A 1 98 ? -14.833 -4.543 3.733 1.00 94.25 98 GLY A O 1
ATOM 800 N N . SER A 1 99 ? -13.980 -4.494 5.786 1.00 94.62 99 SER A N 1
ATOM 801 C CA . SER A 1 99 ? -13.448 -3.129 5.675 1.00 94.62 99 SER A CA 1
ATOM 802 C C . SER A 1 99 ? -11.987 -3.022 6.106 1.00 94.62 99 SER A C 1
ATOM 804 O O . SER A 1 99 ? -11.494 -1.913 6.284 1.00 94.62 99 SER A O 1
ATOM 806 N N . THR A 1 100 ? -11.297 -4.153 6.279 1.00 95.62 100 THR A N 1
ATOM 807 C CA . THR A 1 100 ? -9.862 -4.199 6.564 1.00 95.62 100 THR A CA 1
ATOM 808 C C . THR A 1 100 ? -9.147 -4.907 5.419 1.00 95.62 100 THR A C 1
ATOM 810 O O . THR A 1 100 ? -9.380 -6.095 5.188 1.00 95.62 100 THR A O 1
ATOM 813 N N . PHE A 1 101 ? -8.276 -4.206 4.692 1.00 95.19 101 PHE A N 1
ATOM 814 C CA . PHE A 1 101 ? -7.505 -4.837 3.623 1.00 95.19 101 PHE A CA 1
ATOM 815 C C . PHE A 1 101 ? -6.370 -5.703 4.189 1.00 95.19 101 PHE A C 1
ATOM 817 O O . PHE A 1 101 ? -5.831 -5.442 5.265 1.00 95.19 101 PHE A O 1
ATOM 824 N N . THR A 1 102 ? -6.001 -6.747 3.452 1.00 91.94 102 THR A N 1
ATOM 825 C CA . THR A 1 102 ? -4.821 -7.590 3.695 1.00 91.94 102 THR A CA 1
ATOM 826 C C . THR A 1 102 ? -3.717 -7.296 2.694 1.00 91.94 102 THR A C 1
ATOM 828 O O . THR A 1 102 ? -2.554 -7.261 3.080 1.00 91.94 102 THR A O 1
ATOM 831 N N . HIS A 1 103 ? -4.088 -7.045 1.436 1.00 91.12 103 HIS A N 1
ATOM 832 C CA . HIS A 1 103 ? -3.187 -6.607 0.378 1.00 91.12 103 HIS A CA 1
ATOM 833 C C . HIS A 1 103 ? -3.827 -5.462 -0.401 1.00 91.12 103 HIS A C 1
ATOM 835 O O . HIS A 1 103 ? -5.045 -5.460 -0.599 1.00 91.12 103 HIS A O 1
ATOM 841 N N . ALA A 1 104 ? -3.018 -4.531 -0.886 1.00 92.06 104 ALA A N 1
ATOM 842 C CA . ALA A 1 104 ? -3.469 -3.461 -1.762 1.00 92.06 104 ALA A CA 1
ATOM 843 C C . ALA A 1 104 ? -2.463 -3.202 -2.875 1.00 92.06 104 ALA A C 1
ATOM 845 O O . ALA A 1 104 ? -1.273 -3.434 -2.686 1.00 92.06 104 ALA A O 1
ATOM 846 N N . ASP A 1 105 ? -2.946 -2.711 -4.016 1.00 89.19 105 ASP A N 1
ATOM 847 C CA . ASP A 1 105 ? -2.062 -2.150 -5.028 1.00 89.19 105 ASP A CA 1
ATOM 848 C C . ASP A 1 105 ? -1.272 -0.979 -4.418 1.00 89.19 105 ASP A C 1
ATOM 850 O O . ASP A 1 105 ? -1.871 -0.070 -3.841 1.00 89.19 105 ASP A O 1
ATOM 854 N N . GLU A 1 106 ? 0.040 -0.955 -4.610 1.00 85.62 106 GLU A N 1
ATOM 855 C CA . GLU A 1 106 ? 0.949 0.137 -4.281 1.00 85.62 106 GLU A CA 1
ATOM 856 C C . GLU A 1 106 ? 1.388 0.866 -5.551 1.00 85.62 106 GLU A C 1
ATOM 858 O O . GLU A 1 106 ? 1.558 0.279 -6.623 1.00 85.62 106 GLU A O 1
ATOM 863 N N . GLY A 1 107 ? 1.487 2.190 -5.458 1.00 85.00 107 GLY A N 1
ATOM 864 C CA . GLY A 1 107 ? 1.853 3.046 -6.579 1.00 85.00 107 GLY A CA 1
ATOM 865 C C . GLY A 1 107 ? 3.356 3.311 -6.594 1.00 85.00 107 GLY A C 1
ATOM 866 O O . GLY A 1 107 ? 3.946 3.482 -5.539 1.00 85.00 107 GLY A O 1
ATOM 867 N N . PRO A 1 108 ? 3.995 3.454 -7.764 1.00 83.69 108 PRO A N 1
ATOM 868 C CA . PRO A 1 108 ? 5.438 3.676 -7.836 1.00 83.69 108 PRO A CA 1
ATOM 869 C C . PRO A 1 108 ? 5.852 5.138 -7.556 1.00 83.69 108 PRO A C 1
ATOM 871 O O . PRO A 1 108 ? 7.018 5.480 -7.720 1.00 83.69 108 PRO A O 1
ATOM 874 N N . PHE A 1 109 ? 4.910 6.014 -7.183 1.00 87.81 109 PHE A N 1
ATOM 875 C CA . PHE A 1 109 ? 5.135 7.456 -7.072 1.00 87.81 109 PHE A CA 1
ATOM 876 C C . PHE A 1 109 ? 4.823 8.007 -5.685 1.00 87.81 109 PHE A C 1
ATOM 878 O O . PHE A 1 109 ? 3.791 7.690 -5.082 1.00 87.81 109 PHE A O 1
ATOM 885 N N . LYS A 1 110 ? 5.667 8.944 -5.268 1.00 89.44 110 LYS A N 1
ATOM 886 C CA . LYS A 1 110 ? 5.397 9.917 -4.217 1.00 89.44 110 LYS A CA 1
ATOM 887 C C . LYS A 1 110 ? 4.443 10.975 -4.759 1.00 89.44 110 LYS A C 1
ATOM 889 O O . LYS A 1 110 ? 4.593 11.443 -5.886 1.00 89.44 110 LYS A O 1
ATOM 894 N N . GLU A 1 111 ? 3.483 11.384 -3.946 1.00 89.75 111 GLU A N 1
ATOM 895 C CA . GLU A 1 111 ? 2.634 12.532 -4.247 1.00 89.75 111 GLU A CA 1
ATOM 896 C C . GLU A 1 111 ? 2.811 13.555 -3.133 1.00 89.75 111 GLU A C 1
ATOM 898 O O . GLU A 1 111 ? 2.557 13.268 -1.957 1.00 89.75 111 GLU A O 1
ATOM 903 N N . VAL A 1 112 ? 3.250 14.757 -3.504 1.00 89.00 112 VAL A N 1
ATOM 904 C CA . VAL A 1 112 ? 3.550 15.829 -2.552 1.00 89.00 112 VAL A CA 1
ATOM 905 C C . VAL A 1 112 ? 2.345 16.093 -1.648 1.00 89.00 112 VAL A C 1
ATOM 907 O O . VAL A 1 112 ? 1.233 16.333 -2.112 1.00 89.00 112 VAL A O 1
ATOM 910 N N . GLY A 1 113 ? 2.581 16.039 -0.336 1.00 90.38 113 GLY A N 1
ATOM 911 C CA . GLY A 1 113 ? 1.558 16.248 0.690 1.00 90.38 113 GLY A CA 1
ATOM 912 C C . GLY A 1 113 ? 0.643 15.049 0.956 1.00 90.38 113 GLY A C 1
ATOM 913 O O . GLY A 1 113 ? -0.143 15.114 1.896 1.00 90.38 113 GLY A O 1
ATOM 914 N N . ILE A 1 114 ? 0.741 13.957 0.188 1.00 92.50 114 ILE A N 1
ATOM 915 C CA . ILE A 1 114 ? -0.062 12.744 0.397 1.00 92.50 114 ILE A CA 1
ATOM 916 C C . ILE A 1 114 ? 0.785 11.595 0.941 1.00 92.50 114 ILE A C 1
ATOM 918 O O . ILE A 1 114 ? 0.460 11.077 2.007 1.00 92.50 114 ILE A O 1
ATOM 922 N N . ASN A 1 115 ? 1.861 11.217 0.248 1.00 92.50 115 ASN A N 1
ATOM 923 C CA . ASN A 1 115 ? 2.736 10.110 0.640 1.00 92.50 115 ASN A CA 1
ATOM 924 C C . ASN A 1 115 ? 4.209 10.413 0.357 1.00 92.50 115 ASN A C 1
ATOM 926 O O . ASN A 1 115 ? 4.537 11.046 -0.649 1.00 92.50 115 ASN A O 1
ATOM 930 N N . THR A 1 116 ? 5.090 9.943 1.237 1.00 89.69 116 THR A N 1
ATOM 931 C CA . THR A 1 116 ? 6.543 10.087 1.082 1.00 89.69 116 THR A CA 1
ATOM 932 C C . THR A 1 116 ? 7.198 8.899 0.390 1.00 89.69 116 THR A C 1
ATOM 934 O O . THR A 1 116 ? 8.341 9.043 -0.035 1.00 89.69 116 THR A O 1
ATOM 937 N N . GLN A 1 117 ? 6.506 7.761 0.271 1.00 86.56 117 GLN A N 1
ATOM 938 C CA . GLN A 1 117 ? 7.046 6.519 -0.292 1.00 86.56 117 GLN A CA 1
ATOM 939 C C . GLN A 1 117 ? 6.160 5.978 -1.419 1.00 86.56 117 GLN A C 1
ATOM 941 O O . GLN A 1 117 ? 4.934 6.095 -1.371 1.00 86.56 117 GLN A O 1
ATOM 946 N N . GLY A 1 118 ? 6.793 5.472 -2.474 1.00 81.69 118 GLY A N 1
ATOM 947 C CA . GLY A 1 118 ? 6.154 4.736 -3.566 1.00 81.69 118 GLY A CA 1
ATOM 948 C C . GLY A 1 118 ? 6.405 3.235 -3.418 1.00 81.69 118 GLY A C 1
ATOM 949 O O . GLY A 1 118 ? 6.574 2.752 -2.312 1.00 81.69 118 GLY A O 1
ATOM 950 N N . LEU A 1 119 ? 6.460 2.499 -4.535 1.00 79.19 119 LEU A N 1
ATOM 951 C CA . LEU A 1 119 ? 6.751 1.062 -4.526 1.00 79.19 119 LEU A CA 1
ATOM 952 C C . LEU A 1 119 ? 8.143 0.810 -3.946 1.00 79.19 119 LEU A C 1
ATOM 954 O O . LEU A 1 119 ? 9.142 1.074 -4.628 1.00 79.19 119 LEU A O 1
ATOM 958 N N . ASN A 1 120 ? 8.196 0.279 -2.729 1.00 73.38 120 ASN A N 1
ATOM 959 C CA . ASN A 1 120 ? 9.422 0.259 -1.953 1.00 73.38 120 ASN A CA 1
ATOM 960 C C . ASN A 1 120 ? 9.636 -1.107 -1.257 1.00 73.38 120 ASN A C 1
ATOM 962 O O . ASN A 1 120 ? 10.516 -1.878 -1.643 1.00 73.38 120 ASN A O 1
ATOM 966 N N . ASP A 1 121 ? 8.811 -1.494 -0.300 1.00 72.19 121 ASP A N 1
ATOM 967 C CA . ASP A 1 121 ? 8.835 -2.802 0.330 1.00 72.19 121 ASP A CA 1
ATOM 968 C C . ASP A 1 121 ? 7.517 -3.550 0.067 1.00 72.19 121 ASP A C 1
ATOM 970 O O . ASP A 1 121 ? 6.834 -3.308 -0.925 1.00 72.19 121 ASP A O 1
ATOM 974 N N . THR A 1 122 ? 7.216 -4.583 0.855 1.00 79.31 122 THR A N 1
ATOM 975 C CA . THR A 1 122 ? 5.950 -5.327 0.732 1.00 79.31 122 THR A CA 1
ATOM 976 C C . THR A 1 122 ? 5.004 -5.058 1.892 1.00 79.31 122 THR A C 1
ATOM 978 O O . THR A 1 122 ? 4.152 -5.898 2.175 1.00 79.31 122 THR A O 1
ATOM 981 N N . ALA A 1 123 ? 5.147 -3.933 2.584 1.00 84.31 123 ALA A N 1
ATOM 982 C CA . ALA A 1 123 ? 4.412 -3.574 3.783 1.00 84.31 123 ALA A CA 1
ATOM 983 C C . ALA A 1 123 ? 3.879 -2.139 3.681 1.00 84.31 123 ALA A C 1
ATOM 985 O O . ALA A 1 123 ? 4.590 -1.168 3.857 1.00 84.31 123 ALA A O 1
ATOM 986 N N . LEU A 1 124 ? 2.570 -2.013 3.503 1.00 90.25 124 LEU A N 1
ATOM 987 C CA . LEU A 1 124 ? 1.885 -0.734 3.437 1.00 90.25 124 LEU A CA 1
ATOM 988 C C . LEU A 1 124 ? 1.531 -0.248 4.847 1.00 90.25 124 LEU A C 1
ATOM 990 O O . LEU A 1 124 ? 0.687 -0.859 5.521 1.00 90.25 124 LEU A O 1
ATOM 994 N N . PHE A 1 125 ? 2.100 0.879 5.279 1.00 89.69 125 PHE A N 1
ATOM 995 C CA . PHE A 1 125 ? 1.724 1.561 6.516 1.00 89.69 125 PHE A CA 1
ATOM 996 C C . PHE A 1 125 ? 1.631 3.087 6.347 1.00 89.69 125 PHE A C 1
ATOM 998 O O . PHE A 1 125 ? 2.625 3.796 6.285 1.00 89.69 125 PHE A O 1
ATOM 1005 N N . PRO A 1 126 ? 0.425 3.674 6.405 1.00 92.62 126 PRO A N 1
ATOM 1006 C CA . PRO A 1 126 ? 0.283 5.130 6.297 1.00 92.62 126 PRO A CA 1
ATOM 1007 C C . PRO A 1 126 ? 0.975 5.912 7.411 1.00 92.62 126 PRO A C 1
ATOM 1009 O O . PRO A 1 126 ? 1.570 6.963 7.191 1.00 92.62 126 PRO A O 1
ATOM 1012 N N . LEU A 1 127 ? 0.870 5.382 8.626 1.00 91.19 127 LEU A N 1
ATOM 1013 C CA . LEU A 1 127 ? 1.593 5.824 9.806 1.00 91.19 127 LEU A CA 1
ATOM 1014 C C . LEU A 1 127 ? 2.334 4.620 10.360 1.00 91.19 127 LEU A C 1
ATOM 1016 O O . LEU A 1 127 ? 1.860 3.490 10.210 1.00 91.19 127 LEU A O 1
ATOM 1020 N N . TRP A 1 128 ? 3.439 4.870 11.059 1.00 87.25 128 TRP A N 1
ATOM 1021 C CA . TRP A 1 128 ? 4.146 3.808 11.757 1.00 87.25 128 TRP A CA 1
ATOM 1022 C C . TRP A 1 128 ? 3.170 3.063 12.690 1.00 87.25 128 TRP A C 1
ATOM 1024 O O . TRP A 1 128 ? 2.429 3.725 13.428 1.00 87.25 128 TRP A O 1
ATOM 1034 N N . PRO A 1 129 ? 3.118 1.717 12.658 1.00 87.06 129 PRO A N 1
ATOM 1035 C CA . PRO A 1 129 ? 2.159 0.907 13.413 1.00 87.06 129 PRO A CA 1
ATOM 1036 C C . PRO A 1 129 ? 2.513 0.850 14.913 1.00 87.06 129 PRO A C 1
ATOM 1038 O O . PRO A 1 129 ? 2.735 -0.207 15.505 1.00 87.06 129 PRO A O 1
ATOM 1041 N N . SER A 1 130 ? 2.527 2.019 15.556 1.00 85.31 130 SER A N 1
ATOM 1042 C CA . SER A 1 130 ? 2.853 2.227 16.963 1.00 85.31 130 SER A CA 1
ATOM 1043 C C . SER A 1 130 ? 1.718 2.857 17.762 1.00 85.31 130 SER A C 1
ATOM 1045 O O . SER A 1 130 ? 0.630 3.144 17.263 1.00 85.31 130 SER A O 1
ATOM 1047 N N . THR A 1 131 ? 1.975 3.104 19.046 1.00 85.75 131 THR A N 1
ATOM 1048 C CA . THR A 1 131 ? 1.080 3.876 19.915 1.00 85.75 131 THR A CA 1
ATOM 1049 C C . THR A 1 131 ? 0.715 5.245 19.341 1.00 85.75 131 THR A C 1
ATOM 1051 O O . THR A 1 131 ? -0.371 5.737 19.639 1.00 85.75 131 THR A O 1
ATOM 1054 N N . ASP A 1 132 ? 1.541 5.826 18.469 1.00 87.00 132 ASP A N 1
ATOM 1055 C CA . ASP A 1 132 ? 1.249 7.111 17.829 1.00 87.00 132 ASP A CA 1
ATOM 1056 C C . ASP A 1 132 ? 0.050 7.012 16.885 1.00 87.00 132 ASP A C 1
ATOM 1058 O O . ASP A 1 132 ? -0.829 7.874 16.913 1.00 87.00 132 ASP A O 1
ATOM 1062 N N . ALA A 1 133 ? -0.063 5.925 16.113 1.00 90.00 133 ALA A N 1
ATOM 1063 C CA . ALA A 1 133 ? -1.235 5.679 15.276 1.00 90.00 133 ALA A CA 1
ATOM 1064 C C . ALA A 1 133 ? -2.514 5.552 16.127 1.00 90.00 133 ALA A C 1
ATOM 1066 O O . ALA A 1 133 ? -3.554 6.107 15.771 1.00 90.00 133 ALA A O 1
ATOM 1067 N N . VAL A 1 134 ? -2.435 4.906 17.302 1.00 90.19 134 VAL A N 1
ATOM 1068 C CA . VAL A 1 134 ? -3.558 4.851 18.262 1.00 90.19 134 VAL A CA 1
ATOM 1069 C C . VAL A 1 134 ? -3.922 6.250 18.756 1.00 90.19 134 VAL A C 1
A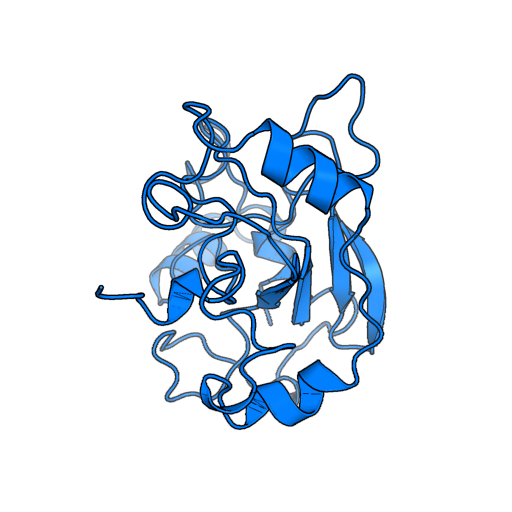TOM 1071 O O . VAL A 1 134 ? -5.102 6.606 18.762 1.00 90.19 134 VAL A O 1
ATOM 1074 N N . ALA A 1 135 ? -2.925 7.046 19.144 1.00 91.38 135 ALA A N 1
ATOM 1075 C CA . ALA A 1 135 ? -3.132 8.404 19.631 1.00 91.38 135 ALA A CA 1
ATOM 1076 C C . ALA A 1 135 ? -3.783 9.293 18.560 1.00 91.38 135 ALA A C 1
ATOM 1078 O O . ALA A 1 135 ? -4.693 10.057 18.876 1.00 91.38 135 ALA A O 1
ATOM 1079 N N . LYS A 1 136 ? -3.401 9.149 17.282 1.00 92.81 136 LYS A N 1
ATOM 1080 C CA . LYS A 1 136 ? -4.044 9.863 16.164 1.00 92.81 136 LYS A CA 1
ATOM 1081 C C . LYS A 1 136 ? -5.509 9.476 15.996 1.00 92.81 136 LYS A C 1
ATOM 1083 O O . LYS A 1 136 ? -6.347 10.361 15.844 1.00 92.81 136 LYS A O 1
ATOM 1088 N N . VAL A 1 137 ? -5.841 8.188 16.084 1.00 94.00 137 VAL A N 1
ATOM 1089 C CA . VAL A 1 137 ? -7.242 7.733 16.043 1.00 94.00 137 VAL A CA 1
ATOM 1090 C C . VAL A 1 137 ? -8.044 8.319 17.203 1.00 94.00 137 VAL A C 1
ATOM 1092 O O . VAL A 1 137 ? -9.140 8.827 16.985 1.00 94.00 137 VAL A O 1
ATOM 1095 N N . GLN A 1 138 ? -7.494 8.298 18.420 1.00 94.12 138 GLN A N 1
ATOM 1096 C CA . GLN A 1 138 ? -8.146 8.863 19.605 1.00 94.12 138 GLN A CA 1
ATOM 1097 C C . GLN A 1 138 ? -8.350 10.377 19.476 1.00 94.12 138 GLN A C 1
ATOM 1099 O O . GLN A 1 138 ? -9.453 10.864 19.701 1.00 94.12 138 GLN A O 1
ATOM 1104 N N . GLN A 1 139 ? -7.321 11.108 19.040 1.00 95.19 139 GLN A N 1
ATOM 1105 C CA . GLN A 1 139 ? -7.377 12.553 18.817 1.00 95.19 139 GLN A CA 1
ATOM 1106 C C . GLN A 1 139 ? -8.436 12.940 17.775 1.00 95.19 139 GLN A C 1
ATOM 1108 O O . GLN A 1 139 ? -9.077 13.979 17.902 1.00 95.19 139 GLN A O 1
ATOM 1113 N N . ARG A 1 140 ? -8.616 12.119 16.734 1.00 94.44 140 ARG A N 1
ATOM 1114 C CA . ARG A 1 140 ? -9.558 12.381 15.634 1.00 94.44 140 ARG A CA 1
ATOM 1115 C C . ARG A 1 140 ? -10.930 11.729 15.845 1.00 94.44 140 ARG A C 1
ATOM 1117 O O . ARG A 1 140 ? -11.810 11.886 15.000 1.00 94.44 140 ARG A O 1
ATOM 1124 N N . GLY A 1 141 ? -11.118 10.975 16.928 1.00 95.00 141 GLY A N 1
ATOM 1125 C CA . GLY A 1 141 ? -12.351 10.259 17.279 1.00 95.00 141 GLY A CA 1
ATOM 1126 C C . GLY A 1 141 ? -12.671 9.020 16.429 1.00 95.00 141 GLY A C 1
ATOM 1127 O O . GLY A 1 141 ? -13.510 8.216 16.825 1.00 95.00 141 GLY A O 1
ATOM 1128 N N . SER A 1 142 ? -12.025 8.837 15.274 1.00 93.94 142 SER A N 1
ATOM 1129 C CA . SER A 1 142 ? -12.239 7.701 14.371 1.00 93.94 142 SER A CA 1
ATOM 1130 C C . SER A 1 142 ? -11.052 7.522 13.425 1.00 93.94 142 SER A C 1
ATOM 1132 O O . SER A 1 142 ? -10.446 8.503 12.994 1.00 93.94 142 SER A O 1
ATOM 1134 N N . ALA A 1 143 ? -10.760 6.276 13.035 1.00 94.31 143 ALA A N 1
ATOM 1135 C CA . ALA A 1 143 ? -9.762 5.978 12.005 1.00 94.31 143 ALA A CA 1
ATOM 1136 C C . ALA A 1 143 ? -10.137 6.595 10.647 1.00 94.31 143 ALA A C 1
ATOM 1138 O O . ALA A 1 143 ? -9.263 7.009 9.892 1.00 94.31 143 ALA A O 1
ATOM 1139 N N . TRP A 1 144 ? -11.436 6.753 10.370 1.00 94.56 144 TRP A N 1
ATOM 1140 C CA . TRP A 1 144 ? -11.924 7.423 9.162 1.00 94.56 144 TRP A CA 1
ATOM 1141 C C . TRP A 1 144 ? -11.582 8.914 9.111 1.00 94.56 144 TRP A C 1
ATOM 1143 O O . TRP A 1 144 ? -11.566 9.487 8.027 1.00 94.56 144 TRP A O 1
ATOM 1153 N N . ASN A 1 145 ? -11.244 9.529 10.246 1.00 95.00 145 ASN A N 1
ATOM 1154 C CA . ASN A 1 145 ? -10.835 10.933 10.324 1.00 95.00 145 ASN A CA 1
ATOM 1155 C C . ASN A 1 145 ? -9.305 11.117 10.248 1.00 95.00 145 ASN A C 1
ATOM 1157 O O . ASN A 1 145 ? -8.819 12.254 10.306 1.00 95.00 145 ASN A O 1
ATOM 1161 N N . VAL A 1 146 ? -8.545 10.021 10.132 1.00 95.44 146 VAL A N 1
ATOM 1162 C CA . VAL A 1 146 ? -7.095 10.018 9.898 1.00 95.44 146 VAL A CA 1
ATOM 1163 C C . VAL A 1 146 ? -6.867 9.924 8.390 1.00 95.44 146 VAL A C 1
ATOM 1165 O O . VAL A 1 146 ? -6.984 8.860 7.786 1.00 95.44 146 VAL A O 1
ATOM 1168 N N . LYS A 1 147 ? -6.590 11.071 7.773 1.00 94.62 147 LYS A N 1
ATOM 1169 C CA . LYS A 1 147 ? -6.406 11.235 6.325 1.00 94.62 147 LYS A CA 1
ATOM 1170 C C . LYS A 1 147 ? -5.037 11.856 6.039 1.00 94.62 147 LYS A C 1
ATOM 1172 O O . LYS A 1 147 ? -4.541 12.576 6.910 1.00 94.62 147 LYS A O 1
ATOM 1177 N N . PRO A 1 148 ? -4.438 11.617 4.862 1.00 94.06 148 PRO A N 1
ATOM 1178 C CA . PRO A 1 148 ? -3.268 12.367 4.443 1.00 94.06 148 PRO A CA 1
ATOM 1179 C C . PRO A 1 148 ? -3.669 13.777 3.987 1.00 94.06 148 PRO A C 1
ATOM 1181 O O . PRO A 1 148 ? -4.849 14.052 3.754 1.00 94.06 148 PRO A O 1
ATOM 1184 N N . GLY A 1 149 ? -2.686 14.657 3.825 1.00 90.19 149 GLY A N 1
ATOM 1185 C CA . GLY A 1 149 ? -2.886 16.027 3.359 1.00 90.19 149 GLY A CA 1
ATOM 1186 C C . GLY A 1 149 ? -2.931 17.069 4.482 1.00 90.19 149 GLY A C 1
ATOM 1187 O O . GLY A 1 149 ? -2.929 16.721 5.668 1.00 90.19 149 GLY A O 1
ATOM 1188 N N . PRO A 1 150 ? -2.972 18.363 4.113 1.00 84.69 150 PRO A N 1
ATOM 1189 C CA . PRO A 1 150 ? -2.916 19.482 5.057 1.00 84.69 150 PRO A CA 1
ATOM 1190 C C . PRO A 1 150 ? -4.097 19.505 6.040 1.00 84.69 150 PRO A C 1
ATOM 1192 O O . PRO A 1 150 ? -3.906 19.813 7.212 1.00 84.69 150 PRO A O 1
ATOM 1195 N N . ASP A 1 151 ? -5.288 19.096 5.597 1.00 84.06 151 ASP A N 1
ATOM 1196 C CA . ASP A 1 151 ? -6.493 19.004 6.444 1.00 84.06 151 ASP A CA 1
ATOM 1197 C C . ASP A 1 151 ? -6.541 17.700 7.279 1.00 84.06 151 ASP A C 1
ATOM 1199 O O . ASP A 1 151 ? -7.412 17.476 8.134 1.00 84.06 151 ASP A O 1
ATOM 1203 N N . GLY A 1 152 ? -5.593 16.803 7.007 1.00 87.81 152 GLY A N 1
ATOM 1204 C CA . GLY A 1 152 ? -5.447 15.491 7.606 1.00 87.81 152 GLY A CA 1
ATOM 1205 C C . GLY A 1 152 ? -4.507 15.479 8.810 1.00 87.81 152 GLY A C 1
ATOM 1206 O O . GLY A 1 152 ? -4.593 16.314 9.711 1.00 87.81 152 GLY A O 1
ATOM 1207 N N . VAL A 1 153 ? -3.625 14.481 8.850 1.00 90.81 153 VAL A N 1
ATOM 1208 C CA . VAL A 1 153 ? -2.549 14.358 9.851 1.00 90.81 153 VAL A CA 1
ATOM 1209 C C . VAL A 1 153 ? -1.165 14.638 9.256 1.00 90.81 153 VAL A C 1
ATOM 1211 O O . VAL A 1 153 ? -0.158 14.294 9.872 1.00 90.81 153 VAL A O 1
ATOM 1214 N N . GLY A 1 154 ? -1.122 15.273 8.081 1.00 91.62 154 GLY A N 1
ATOM 1215 C CA . GLY A 1 154 ? 0.087 15.485 7.292 1.00 91.62 154 GLY A CA 1
ATOM 1216 C C . GLY A 1 154 ? 0.268 14.417 6.215 1.00 91.62 154 GLY A C 1
ATOM 1217 O O . GLY A 1 154 ? -0.698 13.823 5.739 1.00 91.62 154 GLY A O 1
ATOM 1218 N N . THR A 1 155 ? 1.512 14.195 5.812 1.00 93.19 155 THR A N 1
ATOM 1219 C CA . THR A 1 155 ? 1.875 13.215 4.782 1.00 93.19 155 THR A CA 1
ATOM 1220 C C . THR A 1 155 ? 1.975 11.816 5.393 1.00 93.19 155 THR A C 1
ATOM 1222 O O . THR A 1 155 ? 2.505 11.658 6.492 1.00 93.19 155 THR A O 1
ATOM 1225 N N . PHE A 1 156 ? 1.476 10.803 4.691 1.00 94.25 156 PHE A N 1
ATOM 1226 C CA . PHE A 1 156 ? 1.675 9.397 5.047 1.00 94.25 156 PHE A CA 1
ATOM 1227 C C . PHE A 1 156 ? 3.028 8.867 4.556 1.00 94.25 156 PHE A C 1
ATOM 1229 O O . PHE A 1 156 ? 3.651 9.479 3.690 1.00 94.25 156 PHE A O 1
ATOM 1236 N N . ALA A 1 157 ? 3.475 7.728 5.092 1.00 90.88 157 ALA A N 1
ATOM 1237 C CA . ALA A 1 157 ? 4.567 6.967 4.486 1.00 90.88 157 ALA A CA 1
ATOM 1238 C C . ALA A 1 157 ? 4.052 6.298 3.203 1.00 90.88 157 ALA A C 1
ATOM 1240 O O . ALA A 1 157 ? 4.312 6.821 2.115 1.00 90.88 157 ALA A O 1
ATOM 1241 N N . ASP A 1 158 ? 3.188 5.289 3.353 1.00 90.69 158 ASP A N 1
ATOM 1242 C CA . ASP A 1 158 ? 2.604 4.544 2.233 1.00 90.69 158 ASP A CA 1
ATOM 1243 C C . ASP A 1 158 ? 1.115 4.825 2.029 1.00 90.69 158 ASP A C 1
ATOM 1245 O O . ASP A 1 158 ? 0.366 5.180 2.948 1.00 90.69 158 ASP A O 1
ATOM 1249 N N . VAL A 1 159 ? 0.650 4.607 0.800 1.00 93.38 159 VAL A N 1
ATOM 1250 C CA . VAL A 1 159 ? -0.765 4.707 0.432 1.00 93.38 159 VAL A CA 1
ATOM 1251 C C . VAL A 1 159 ? -1.158 3.647 -0.577 1.00 93.38 159 VAL A C 1
ATOM 1253 O O . VAL A 1 159 ? -0.367 3.274 -1.440 1.00 93.38 159 VAL A O 1
ATOM 1256 N N . ILE A 1 160 ? -2.433 3.244 -0.532 1.00 94.00 160 ILE A N 1
ATOM 1257 C CA . ILE A 1 160 ? -3.055 2.517 -1.641 1.00 94.00 160 ILE A CA 1
ATOM 1258 C C . ILE A 1 160 ? -2.801 3.320 -2.918 1.00 94.00 160 ILE A C 1
ATOM 1260 O O . ILE A 1 160 ? -2.858 4.555 -2.928 1.00 94.00 160 ILE A O 1
ATOM 1264 N N . ALA A 1 161 ? -2.505 2.623 -4.004 1.00 89.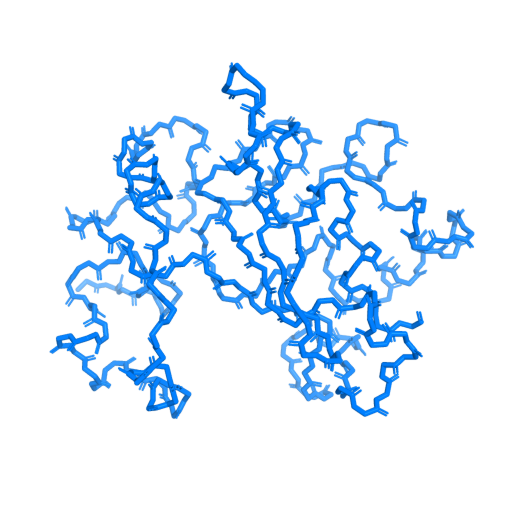75 161 ALA A N 1
ATOM 1265 C CA . ALA A 1 161 ? -2.270 3.240 -5.288 1.00 89.75 161 ALA A CA 1
ATOM 1266 C C . ALA A 1 161 ? -3.540 3.897 -5.834 1.00 89.75 161 ALA A C 1
ATOM 1268 O O . ALA A 1 161 ? -4.642 3.417 -5.609 1.00 89.75 161 ALA A O 1
ATOM 1269 N N . GLY A 1 162 ? -3.407 4.960 -6.626 1.00 87.88 162 GLY A N 1
ATOM 1270 C CA . GLY A 1 162 ? -4.549 5.566 -7.329 1.00 87.88 162 GLY A CA 1
ATOM 1271 C C . GLY A 1 162 ? -4.333 5.670 -8.823 1.00 87.88 162 GLY A C 1
ATOM 1272 O O . GLY A 1 162 ? -4.611 6.704 -9.415 1.00 87.88 162 GLY A O 1
ATOM 1273 N N . PHE A 1 163 ? -3.810 4.619 -9.449 1.00 84.69 163 PHE A N 1
ATOM 1274 C CA . PHE A 1 163 ? -3.634 4.590 -10.903 1.00 84.69 163 PHE A CA 1
ATOM 1275 C C . PHE A 1 163 ? -4.786 3.894 -11.643 1.00 84.69 163 PHE A C 1
ATOM 1277 O O . PHE A 1 163 ? -4.889 4.033 -12.863 1.00 84.69 163 PHE A O 1
ATOM 1284 N N . HIS A 1 164 ? -5.676 3.172 -10.951 1.00 83.94 164 HIS A N 1
ATOM 1285 C CA . HIS A 1 164 ? -6.913 2.686 -11.560 1.00 83.94 164 HIS A CA 1
ATOM 1286 C C . HIS A 1 164 ? -7.999 3.751 -11.476 1.00 83.94 164 HIS A C 1
ATOM 1288 O O . HIS A 1 164 ? -8.115 4.444 -10.474 1.00 83.94 164 HIS A O 1
ATOM 1294 N N . GLN A 1 165 ? -8.820 3.879 -12.522 1.00 83.38 165 GLN A N 1
ATOM 1295 C CA . GLN A 1 165 ? -9.922 4.854 -12.555 1.00 83.38 165 GLN A CA 1
ATOM 1296 C C . GLN A 1 165 ? -9.471 6.301 -12.246 1.00 83.38 165 GLN A C 1
ATOM 1298 O O . GLN A 1 165 ? -10.255 7.087 -11.727 1.00 83.38 165 GLN A O 1
ATOM 1303 N N . ALA A 1 166 ? -8.214 6.650 -12.549 1.00 83.25 166 ALA A N 1
ATOM 1304 C CA . ALA A 1 166 ? -7.638 7.968 -12.297 1.00 83.25 166 ALA A CA 1
ATOM 1305 C C . ALA A 1 166 ? -8.152 8.990 -13.332 1.00 83.25 166 ALA A C 1
ATOM 1307 O O . ALA A 1 166 ? -7.806 8.873 -14.515 1.00 83.25 166 ALA A O 1
ATOM 1308 N N . PRO A 1 167 ? -8.960 9.994 -12.942 1.00 77.19 167 PRO A N 1
ATOM 1309 C CA . PRO A 1 167 ? -9.474 10.991 -13.877 1.00 77.19 167 PRO A CA 1
ATOM 1310 C C . PRO A 1 167 ? -8.329 11.828 -14.450 1.00 77.19 167 PRO A C 1
ATOM 1312 O O . PRO A 1 167 ? -7.565 12.421 -13.693 1.00 77.19 167 PRO A O 1
ATOM 1315 N N . SER A 1 168 ? -8.201 11.885 -15.777 1.00 77.06 168 SER A N 1
ATOM 1316 C CA . SER A 1 168 ? -7.226 12.740 -16.482 1.00 77.06 168 SER A CA 1
ATOM 1317 C C . SER A 1 168 ? -5.780 12.635 -15.965 1.00 77.06 168 SER A C 1
ATOM 1319 O O . SER A 1 168 ? -5.056 13.625 -15.936 1.00 77.06 168 SER A O 1
ATOM 1321 N N . GLY A 1 169 ? -5.356 11.446 -15.521 1.00 72.31 169 GLY A N 1
ATOM 1322 C CA . GLY A 1 169 ? -4.011 11.232 -14.974 1.00 72.31 169 GLY A CA 1
ATOM 1323 C C . GLY A 1 169 ? -3.806 11.742 -13.543 1.00 72.31 169 GLY A C 1
ATOM 1324 O O . GLY A 1 169 ? -2.696 11.637 -13.029 1.00 72.31 169 GLY A O 1
ATOM 1325 N N . ASN A 1 170 ? -4.851 12.237 -12.867 1.00 83.88 170 ASN A N 1
ATOM 1326 C CA . ASN A 1 170 ? -4.803 12.557 -11.444 1.00 83.88 170 ASN A CA 1
ATOM 1327 C C . ASN A 1 170 ? -4.700 11.263 -10.626 1.00 83.88 170 ASN A C 1
ATOM 1329 O O . ASN A 1 170 ? -5.700 10.643 -10.254 1.00 83.88 170 ASN A O 1
ATOM 1333 N N . ARG A 1 171 ? -3.456 10.889 -10.335 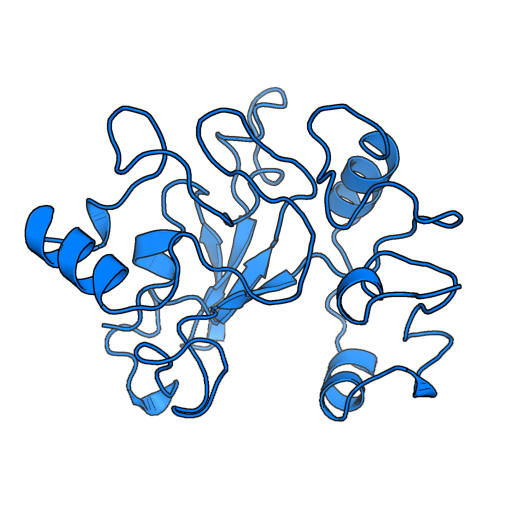1.00 80.75 171 ARG A N 1
ATOM 1334 C CA . ARG A 1 171 ? -3.079 9.710 -9.553 1.00 80.75 171 ARG A CA 1
ATOM 1335 C C . ARG A 1 171 ? -3.599 9.751 -8.113 1.00 80.75 171 ARG A C 1
ATOM 1337 O O . ARG A 1 171 ? -3.635 8.709 -7.468 1.00 80.75 171 ARG A O 1
ATOM 1344 N N . VAL A 1 172 ? -3.976 10.917 -7.580 1.00 86.81 172 VAL A N 1
ATOM 1345 C CA . VAL A 1 172 ? -4.544 11.048 -6.226 1.00 86.81 172 VAL A CA 1
ATOM 1346 C C . VAL A 1 172 ? -6.025 10.670 -6.217 1.00 86.81 172 VAL A C 1
ATOM 1348 O O . VAL A 1 172 ? -6.492 10.011 -5.293 1.00 86.81 172 VAL A O 1
ATOM 1351 N N . ALA A 1 173 ? -6.753 11.050 -7.268 1.00 88.56 173 ALA A N 1
ATOM 1352 C CA . ALA A 1 173 ? -8.189 10.809 -7.397 1.00 88.56 173 ALA A CA 1
ATOM 1353 C C . ALA A 1 173 ? -8.546 9.405 -7.921 1.00 88.56 173 ALA A C 1
ATOM 1355 O O . ALA A 1 173 ? -9.727 9.063 -7.998 1.00 88.56 173 ALA A O 1
ATOM 1356 N N . GLY A 1 174 ? -7.554 8.599 -8.305 1.00 89.88 174 GLY A N 1
ATOM 1357 C CA . GLY A 1 174 ? -7.779 7.205 -8.668 1.00 89.88 174 GLY A CA 1
ATOM 1358 C C . GLY A 1 174 ? -7.926 6.277 -7.461 1.00 89.88 174 GLY A C 1
ATOM 1359 O O . GLY A 1 174 ? -7.908 6.680 -6.298 1.00 89.88 174 GLY A O 1
ATOM 1360 N N . LYS A 1 175 ? -8.066 4.992 -7.769 1.00 91.88 175 LYS A N 1
ATOM 1361 C CA . LYS A 1 175 ? -8.250 3.895 -6.822 1.00 91.88 175 LYS A CA 1
ATOM 1362 C C . LYS A 1 175 ? -7.203 2.806 -7.038 1.00 91.88 175 LYS A C 1
ATOM 1364 O O . LYS A 1 175 ? -6.594 2.721 -8.108 1.00 91.88 175 LYS A O 1
ATOM 1369 N N . GLY A 1 176 ? -7.043 1.964 -6.030 1.00 90.50 176 GLY A N 1
ATOM 1370 C CA . GLY A 1 176 ? -6.226 0.755 -6.069 1.00 90.50 176 GLY A CA 1
ATOM 1371 C C . GLY A 1 176 ? -7.100 -0.447 -5.758 1.00 90.50 176 GLY A C 1
ATOM 1372 O O . GLY A 1 176 ? -8.098 -0.315 -5.047 1.00 90.50 176 GLY A O 1
ATOM 1373 N N . ASN A 1 177 ? -6.771 -1.617 -6.295 1.00 90.88 177 ASN A N 1
ATOM 1374 C CA . ASN A 1 177 ? -7.459 -2.840 -5.907 1.00 90.88 177 ASN A CA 1
ATOM 1375 C C . ASN A 1 177 ? -6.974 -3.264 -4.524 1.00 90.88 177 ASN A C 1
ATOM 1377 O O . ASN A 1 177 ? -5.775 -3.324 -4.268 1.00 90.88 177 ASN A O 1
ATOM 1381 N N . CYS A 1 178 ? -7.911 -3.577 -3.640 1.00 93.12 178 CYS A N 1
ATOM 1382 C CA . CYS A 1 178 ? -7.631 -4.078 -2.303 1.00 93.12 178 CYS A CA 1
ATOM 1383 C C . CYS A 1 178 ? -8.276 -5.449 -2.135 1.00 93.12 178 CYS A C 1
ATOM 1385 O O . CYS A 1 178 ? -9.447 -5.624 -2.471 1.00 93.12 178 CYS A O 1
ATOM 1387 N N . ALA A 1 179 ? -7.515 -6.405 -1.611 1.00 93.06 179 ALA A N 1
ATOM 1388 C CA . ALA A 1 179 ? -8.034 -7.669 -1.110 1.00 93.06 179 ALA A CA 1
ATOM 1389 C C . ALA A 1 179 ? -8.334 -7.516 0.382 1.00 93.06 179 ALA A C 1
ATOM 1391 O O . ALA A 1 179 ? -7.460 -7.112 1.150 1.00 93.06 179 ALA A O 1
ATOM 1392 N N . PHE A 1 180 ? -9.548 -7.851 0.798 1.00 94.75 180 PHE A N 1
ATOM 1393 C CA . PHE A 1 180 ? -10.035 -7.670 2.162 1.00 94.75 180 PHE A CA 1
ATOM 1394 C C . PHE A 1 180 ? -9.910 -8.938 3.003 1.00 94.75 180 PHE A C 1
ATOM 1396 O O . PHE A 1 180 ? -9.695 -10.036 2.490 1.00 94.75 180 PHE A O 1
ATOM 1403 N N . ALA A 1 181 ? -9.988 -8.778 4.321 1.00 93.44 181 ALA A N 1
ATOM 1404 C CA . ALA A 1 181 ? -9.806 -9.857 5.286 1.00 93.44 181 ALA A CA 1
ATOM 1405 C C . ALA A 1 181 ? -10.916 -10.925 5.244 1.00 93.44 181 ALA A C 1
ATOM 1407 O O . ALA A 1 181 ? -10.699 -12.035 5.725 1.00 93.44 181 ALA A O 1
ATOM 1408 N N . ASP A 1 182 ? -12.074 -10.626 4.654 1.00 93.62 182 ASP A N 1
ATOM 1409 C CA . ASP A 1 182 ? -13.135 -11.600 4.344 1.00 93.62 182 ASP A CA 1
ATOM 1410 C C . ASP A 1 182 ? -12.95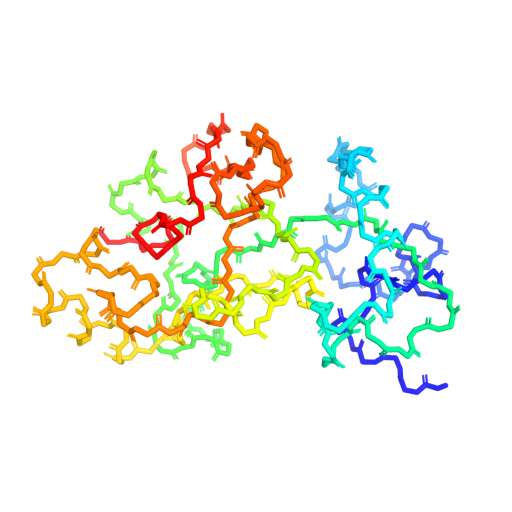5 -12.300 2.978 1.00 93.62 182 ASP A C 1
ATOM 1412 O O . ASP A 1 182 ? -13.755 -13.161 2.615 1.00 93.62 182 ASP A O 1
ATOM 1416 N N . GLY A 1 183 ? -11.910 -11.946 2.223 1.00 91.12 183 GLY A N 1
ATOM 1417 C CA . GLY A 1 183 ? -11.556 -12.547 0.940 1.00 91.12 183 GLY A CA 1
ATOM 1418 C C . GLY A 1 183 ? -12.121 -11.851 -0.300 1.00 91.12 183 GLY A C 1
ATOM 1419 O O . GLY A 1 183 ? -11.780 -12.271 -1.408 1.00 91.12 183 GLY A O 1
ATOM 1420 N N . HIS A 1 184 ? -12.944 -10.802 -0.173 1.00 94.31 184 HIS A N 1
ATOM 1421 C CA . HIS A 1 184 ? -13.402 -10.068 -1.357 1.00 94.31 184 HIS A CA 1
ATOM 1422 C C . HIS A 1 184 ? -12.325 -9.109 -1.890 1.00 94.31 184 HIS A C 1
ATOM 1424 O O . HIS A 1 184 ? -11.383 -8.737 -1.188 1.00 94.31 184 HIS A O 1
ATOM 1430 N N . VAL A 1 185 ? -12.470 -8.694 -3.151 1.00 91.75 185 VAL A N 1
ATOM 1431 C CA . VAL A 1 185 ? -11.616 -7.680 -3.783 1.00 91.75 185 VAL A CA 1
ATOM 1432 C C . VAL A 1 185 ? -12.478 -6.500 -4.208 1.00 91.75 185 VAL A C 1
ATOM 1434 O O . VAL A 1 185 ? -13.477 -6.687 -4.902 1.00 91.75 185 VAL A O 1
ATOM 1437 N N . ALA A 1 186 ? -12.091 -5.291 -3.810 1.00 93.62 186 ALA A N 1
ATOM 1438 C CA . ALA A 1 186 ? -12.792 -4.066 -4.182 1.00 93.62 186 ALA A CA 1
ATOM 1439 C C . ALA A 1 186 ? -11.818 -2.896 -4.400 1.00 93.62 186 ALA A C 1
ATOM 1441 O O . ALA A 1 186 ? -10.742 -2.861 -3.796 1.00 93.62 186 ALA A O 1
ATOM 1442 N N . PRO A 1 187 ? -12.171 -1.926 -5.265 1.00 93.50 187 PRO A N 1
ATOM 1443 C CA . PRO A 1 187 ? -11.364 -0.732 -5.460 1.00 93.50 187 PRO A CA 1
ATOM 1444 C C . PRO A 1 187 ? -11.524 0.234 -4.278 1.00 93.50 187 PRO A C 1
ATOM 1446 O O . PRO A 1 187 ? -12.646 0.583 -3.907 1.00 93.50 187 PRO A O 1
ATOM 1449 N N . ALA A 1 188 ? -10.412 0.736 -3.747 1.00 94.62 188 ALA A N 1
ATOM 1450 C CA . ALA A 1 188 ? -10.381 1.667 -2.623 1.00 94.62 188 ALA A CA 1
ATOM 1451 C C . ALA A 1 188 ? -9.668 2.977 -2.976 1.00 94.62 188 ALA A C 1
ATOM 1453 O O . ALA A 1 188 ? -8.759 3.008 -3.808 1.00 94.62 188 ALA A O 1
ATOM 1454 N N . SER A 1 189 ? -10.096 4.068 -2.337 1.00 93.56 189 SER A N 1
ATOM 1455 C CA . SER A 1 189 ? -9.441 5.370 -2.464 1.00 93.56 189 SER A CA 1
ATOM 1456 C C . SER A 1 189 ? -8.122 5.387 -1.702 1.00 93.56 189 SER A C 1
ATOM 1458 O O . SER A 1 189 ? -8.036 4.888 -0.579 1.00 93.56 189 SER A O 1
ATOM 1460 N N . ARG A 1 190 ? -7.128 6.087 -2.251 1.00 92.06 190 ARG A N 1
ATOM 1461 C CA . ARG A 1 190 ? -5.870 6.387 -1.549 1.00 92.06 190 ARG A CA 1
ATOM 1462 C C . ARG A 1 190 ? -6.102 7.107 -0.225 1.00 92.06 190 ARG A C 1
ATOM 1464 O O . ARG A 1 190 ? -5.399 6.875 0.755 1.00 92.06 190 ARG A O 1
ATOM 1471 N N . MET A 1 191 ? -7.123 7.961 -0.180 1.00 93.06 191 MET A N 1
ATOM 1472 C CA . MET A 1 191 ? -7.475 8.718 1.022 1.00 93.06 191 MET A CA 1
ATOM 1473 C C . MET A 1 191 ? -8.007 7.811 2.135 1.00 93.06 191 MET A C 1
ATOM 1475 O O . MET A 1 191 ? -7.980 8.182 3.304 1.00 93.06 191 MET A O 1
ATOM 1479 N N . ASP A 1 192 ? -8.470 6.608 1.803 1.00 95.00 192 ASP A N 1
ATOM 1480 C CA . ASP A 1 192 ? -9.011 5.649 2.763 1.00 95.00 192 ASP A CA 1
ATOM 1481 C C . ASP A 1 192 ? -7.960 4.653 3.257 1.00 95.00 192 ASP A C 1
ATOM 1483 O O . ASP A 1 192 ? -8.290 3.746 4.014 1.00 95.00 192 ASP A O 1
ATOM 1487 N N . THR A 1 193 ? -6.685 4.846 2.906 1.00 95.19 193 THR A N 1
ATOM 1488 C CA . THR A 1 193 ? -5.632 3.891 3.262 1.00 95.19 193 THR A CA 1
ATOM 1489 C C . THR A 1 193 ? -5.576 3.599 4.761 1.00 95.19 193 THR A C 1
ATOM 1491 O O . THR A 1 193 ? -5.634 2.438 5.150 1.00 95.19 193 THR A O 1
ATOM 1494 N N . PHE A 1 194 ? -5.499 4.622 5.619 1.00 95.50 194 PHE A N 1
ATOM 1495 C CA . PHE A 1 194 ? -5.413 4.401 7.066 1.00 95.50 194 PHE A CA 1
ATOM 1496 C C . PHE A 1 194 ? -6.639 3.667 7.637 1.00 95.50 194 PHE A C 1
ATOM 1498 O O . PHE A 1 194 ? -6.448 2.624 8.264 1.00 95.50 194 PHE A O 1
ATOM 1505 N N . PRO A 1 195 ? -7.889 4.135 7.436 1.00 95.56 195 PRO A N 1
ATOM 1506 C CA . PRO A 1 195 ? -9.045 3.435 7.990 1.00 95.56 195 PRO A CA 1
ATOM 1507 C C . PRO A 1 195 ? -9.206 2.012 7.457 1.00 95.56 195 PRO A C 1
ATOM 1509 O O . PRO A 1 195 ? -9.620 1.146 8.220 1.00 95.56 195 PRO A O 1
ATOM 1512 N N . LEU A 1 196 ? -8.851 1.755 6.195 1.00 96.25 196 LEU A N 1
ATOM 1513 C CA . LEU A 1 196 ? -8.928 0.413 5.620 1.00 96.25 196 LEU A CA 1
ATOM 1514 C C . LEU A 1 196 ? -7.764 -0.491 6.057 1.00 96.25 196 LEU A C 1
ATOM 1516 O O . LEU A 1 196 ? -7.901 -1.709 6.022 1.00 96.25 196 LEU A O 1
ATOM 1520 N N . ALA A 1 197 ? -6.625 0.060 6.482 1.00 94.50 197 ALA A N 1
ATOM 1521 C CA . ALA A 1 197 ? -5.555 -0.719 7.106 1.00 94.50 197 ALA A CA 1
ATOM 1522 C C . ALA A 1 197 ? -5.879 -1.056 8.572 1.00 94.50 197 ALA A C 1
ATOM 1524 O O . ALA A 1 197 ? -5.421 -2.064 9.111 1.00 94.50 197 ALA A O 1
ATOM 1525 N N . TRP A 1 198 ? -6.665 -0.208 9.237 1.00 93.44 198 TRP A N 1
ATOM 1526 C CA . TRP A 1 198 ? -6.888 -0.280 10.674 1.00 93.44 198 TRP A CA 1
ATOM 1527 C C . TRP A 1 198 ? -7.700 -1.530 11.076 1.00 93.44 198 TRP A C 1
ATOM 1529 O O . TRP A 1 198 ? -8.846 -1.685 10.655 1.00 93.44 198 TRP A O 1
ATOM 1539 N N . PRO A 1 199 ? -7.163 -2.425 11.926 1.00 85.88 199 PRO A N 1
ATOM 1540 C CA . PRO A 1 199 ? -7.779 -3.730 12.193 1.00 85.88 199 PRO A CA 1
ATOM 1541 C C . PRO A 1 199 ? -8.827 -3.736 13.326 1.00 85.88 199 PRO A C 1
ATOM 1543 O O . PRO A 1 199 ? -9.219 -4.813 13.784 1.00 85.88 199 PRO A O 1
ATOM 1546 N N . ARG A 1 200 ? -9.267 -2.571 13.829 1.00 78.69 200 ARG A N 1
ATOM 1547 C CA . ARG A 1 200 ? -10.137 -2.463 15.022 1.00 78.69 200 ARG A CA 1
ATOM 1548 C C . ARG A 1 200 ? -11.580 -2.075 14.747 1.00 78.69 200 ARG A C 1
ATOM 1550 O O . ARG A 1 200 ? -11.849 -1.375 13.753 1.00 78.69 200 ARG A O 1
#

Foldseek 3Di:
DPQDLFLLQFAPVNVCLVNVVSDDVCVVVVNPDPPFADPLQQVQLVVCQPPPFFFPPHRHPRPHTGGGDFKAALLLDDDCPPPLPDRHDHLVQFPCQVLAFGMKGWHRGHDPQAENGGSTGRYADQARNYVVLVVQCVVQVHQLQAFTGPSHPTYGHTFHWFSAPQPPPNRQQGWIWTQTSVGDIDTDHRRCGRVNSRRD

pLDDT: mean 83.11, std 11.09, range [38.12, 96.25]

Secondary structure (DSSP, 8-state):
----GGGGGTBGGG-TTT-GGG--TTHHHHTT------HHHHHHHHHHTT-TTB-TTTSSS-TTB-----EEEETTBS-TTSTTTT--B-GGG-S-GGGSEEEEEB-SB-BTTTBS--S-SSEE-SS-TTHHHHHHHHHHSSGGG--SBTTTTB-BS--B---BT-GGG-TTTSEEEEEETTS-EEEEEGGGHHHHH---